Protein 1ZRN (pdb70)

Nearest PDB structures (foldseek):
  1jud-assembly1_A  TM=1.003E+00  e=2.397E-41  Pseudomonas sp. YL
  1zrm-assembly1_A  TM=9.977E-01  e=3.577E-41  Pseudomonas sp. YL
  3um9-assembly1_B  TM=9.796E-01  e=4.872E-28  Polaromonas sp. JS666
  2no5-assembly1_B  TM=9.551E-01  e=2.849E-23  Burkholderia cepacia
  2no4-assembly1_B  TM=9.555E-01  e=1.775E-22  Burkholderia cepacia

GO terms:
  GO:0018784 (S)-2-haloacid dehalogenase activity (F, EXP)

Radius of gyration: 17.18 Å; Cα contacts (8 Å, |Δi|>4): 362; chains: 1; bounding box: 38×42×47 Å

Organism: Pseudomonas sp. (strain YL) (NCBI:txid66693)

Foldseek 3Di:
DAQAEEEEPDPAFWDPVVLLVLQCVVPPPCSVVLVVQLVVQLVVQQQVCQVVVNFDASLVSSLVSSVCSCVVVVHDDDPVSSVSSSCSLLATETDPCNPVLLVLVVVVNHAYEYEYRHDLVSQQSNCVNNVNNVSHPYYHHQVVVRHDPPPLVSVVVVCVVVVHHQQNYEYEYQDLRNQVSSVVNPHQYEHADQDDDDHDPPPDDHNYYHNHSVVVSVVD

Sequence (220 aa):
YIKGIAFDLYGTLFDVHSVVGRCDEAFPGRGREISALWRQKQLEYTWLRSLMNRYVNFQQATEDALRFTCRHLGLDLDARTRSTLCDAYLRLAPFSEVPDSLRELKRRGLKLAILSNGSPQSIDAVVSHAGLRDGFDHLLSVDPVQVYKPDNRVYELAEQALGLDRSAILFVASNAWDATGARYFGFPTCWINRTGNVFEEMGQTPDWEVTSLRAVVELF

CATH classification: 3.40.50.1000 (+1 more: 1.10.150.240)

B-factor: mean 29.72, std 13.96, range [8.72, 100.0]

InterPro domains:
  IPR006328 L-2-Haloacid dehalogenase [TIGR01428] (4-199)
  IPR006328 L-2-Haloacid dehalogenase [cd02588] (5-220)
  IPR006439 HAD hydrolase, subfamily IA [PR00413] (4-15)
  IPR006439 HAD hydrolase, subfamily IA [PR00413] (30-43)
  IPR006439 HAD hydrolase, subfamily IA [PR00413] (44-57)
  IPR006439 HAD hydrolase, subfamily IA [PR00413] (107-120)
  IPR006439 HAD hydrolase, subfamily IA [PR00413] (138-154)
  IPR006439 HAD hydrolase, subfamily IA [PR00413] (156-176)
  IPR006439 HAD hydrolase, subfamily IA [PR00413] (183-196)
  IPR006439 HAD hydrolase, subfamily IA [TIGR01493] (7-186)
  IPR023198 Phosphoglycolate phosphatase-like, domain 2 [G3DSA:1.10.150.240] (18-92)
  IPR023214 HAD superfamily [G3DSA:3.40.50.1000] (7-202)
  IPR036412 HAD-like superfamily [SSF56784] (4-217)
  IPR051540 S-2-haloalkanoic acid dehalogenase [PTHR43316] (4-224)

Solvent-accessible surface area: 10575 Å² total; per-residue (Å²): 108,35,113,0,0,0,1,19,0,28,14,0,0,0,51,26,125,60,4,33,33,57,0,52,139,41,29,109,71,79,0,199,84,0,15,70,40,1,87,74,31,10,42,47,49,6,74,89,60,25,151,114,113,158,43,32,76,24,100,71,0,3,52,17,0,0,113,77,0,3,208,116,31,66,29,137,33,73,56,187,18,74,64,56,0,6,67,6,22,61,164,4,60,35,41,98,15,0,32,94,8,6,163,70,0,75,85,107,65,12,70,0,0,0,1,4,36,6,51,65,138,21,0,54,37,0,0,50,122,32,58,24,80,137,19,11,58,50,27,24,4,0,52,91,40,100,2,2,8,63,44,74,120,0,0,63,25,0,28,133,30,3,64,44,88,74,65,17,0,1,2,0,0,26,48,11,41,1,0,5,8,0,80,131,14,33,3,25,0,0,4,4,13,68,117,66,90,135,35,76,171,97,72,31,90,25,64,85,106,12,99,7,0,142,37,0,22,87,77,82

Secondary structure (DSSP, 8-state):
---EEEE-SBTTTEETHHHHHHHHHHSTTTHHHHHHHHHHHHHHHHHHHHHHT----HHHHHHHHHHHHHHHHT----HHHHHHHHHGGGG-EE-TTHHHHHHHHHHTT-EEEEEESS-HHHHHHHHHHTT-GGG-SEEEESGGGT--TTSHHHHHHHHHHHTS-GGGEEEEES-HHHHHHHHHHT--EEEE-TT-----SSS---SEEESSHHHHHTT-

Structure (mmCIF, N/CA/C/O backbone):
data_1ZRN
#
_entry.id   1ZRN
#
_cell.length_a   92.080
_cell.length_b   62.740
_cell.length_c   50.480
_cell.angle_alpha   90.00
_cell.angle_beta   122.10
_cell.angle_gamma   90.00
#
_symmetry.space_group_name_H-M   'C 1 2 1'
#
loop_
_entity.id
_entity.type
_entity.pdbx_description
1 polymer 'L-2-HALOACID DEHALOGENASE'
2 non-polymer 'ACETIC ACID'
3 water water
#
loop_
_atom_site.group_PDB
_atom_site.id
_atom_site.type_symbol
_atom_site.label_atom_id
_atom_site.label_alt_id
_atom_site.label_comp_id
_atom_site.label_asym_id
_atom_site.label_entity_id
_atom_site.label_seq_id
_atom_site.pdbx_PDB_ins_code
_atom_site.Cartn_x
_atom_site.Cartn_y
_atom_site.Cartn_z
_atom_site.occupancy
_atom_site.B_iso_or_equiv
_atom_site.auth_seq_id
_atom_site.auth_comp_id
_atom_site.auth_asym_id
_atom_site.auth_atom_id
_atom_site.pdbx_PDB_model_num
ATOM 1 N N . TYR A 1 3 ? 21.972 2.279 -9.744 1.00 40.23 3 TYR A N 1
ATOM 2 C CA . TYR A 1 3 ? 22.737 1.618 -8.646 1.00 38.89 3 TYR A CA 1
ATOM 3 C C . TYR A 1 3 ? 22.056 1.832 -7.294 1.00 37.16 3 TYR A C 1
ATOM 4 O O . TYR A 1 3 ? 21.756 0.870 -6.587 1.00 40.80 3 TYR A O 1
ATOM 6 N N . ILE A 1 4 ? 21.807 3.093 -6.942 1.00 31.78 4 ILE A N 1
ATOM 7 C CA . ILE A 1 4 ? 21.150 3.418 -5.679 1.00 27.68 4 ILE A CA 1
ATOM 8 C C . ILE A 1 4 ? 19.655 3.181 -5.834 1.00 25.68 4 ILE A C 1
ATOM 9 O O . ILE A 1 4 ? 19.050 3.624 -6.809 1.00 26.38 4 ILE A O 1
ATOM 14 N N . LYS A 1 5 ? 19.086 2.439 -4.892 1.00 25.38 5 LYS A N 1
ATOM 15 C CA . LYS A 1 5 ? 17.665 2.126 -4.897 1.00 24.71 5 LYS A CA 1
ATOM 16 C C . LYS A 1 5 ? 16.998 2.711 -3.654 1.00 24.25 5 LYS A C 1
ATOM 17 O O . LYS A 1 5 ? 15.769 2.741 -3.552 1.00 23.28 5 LYS A O 1
ATOM 23 N N . GLY A 1 6 ? 17.805 3.187 -2.712 1.00 22.65 6 GLY A N 1
ATOM 24 C CA . GLY A 1 6 ? 17.255 3.747 -1.493 1.00 18.85 6 GLY A CA 1
ATOM 25 C C . GLY A 1 6 ? 18.108 4.883 -0.968 1.00 20.25 6 GLY A C 1
ATOM 26 O O . GLY A 1 6 ? 19.264 5.038 -1.372 1.00 17.14 6 GLY A O 1
ATOM 27 N N . ILE A 1 7 ? 17.525 5.702 -0.098 1.00 21.13 7 ILE A N 1
ATOM 28 C CA . ILE A 1 7 ? 18.230 6.833 0.490 1.00 21.18 7 ILE A CA 1
ATOM 29 C C . ILE A 1 7 ? 17.908 6.882 1.968 1.00 19.25 7 ILE A C 1
ATOM 30 O O . ILE A 1 7 ? 16.742 6.746 2.359 1.00 19.87 7 ILE A O 1
ATOM 35 N N . ALA A 1 8 ? 18.946 7.014 2.790 1.00 21.59 8 ALA A N 1
ATOM 36 C CA . ALA A 1 8 ? 18.772 7.125 4.235 1.00 18.88 8 ALA A CA 1
ATOM 37 C C . ALA A 1 8 ? 19.113 8.578 4.581 1.00 17.23 8 ALA A C 1
ATOM 38 O O . ALA A 1 8 ? 20.180 9.059 4.207 1.00 19.44 8 ALA A O 1
ATOM 40 N N . PHE A 1 9 ? 18.183 9.281 5.228 1.00 16.06 9 PHE A N 1
ATOM 41 C CA . PHE A 1 9 ? 18.373 10.692 5.605 1.00 17.24 9 PHE A CA 1
ATOM 42 C C . PHE A 1 9 ? 18.500 10.867 7.110 1.00 18.19 9 PHE A C 1
ATOM 43 O O . PHE A 1 9 ? 17.853 10.159 7.881 1.00 19.81 9 PHE A O 1
ATOM 51 N N . ASP A 1 10 ? 19.310 11.838 7.518 1.00 21.57 10 ASP A N 1
ATOM 52 C CA . ASP A 1 10 ? 19.428 12.187 8.929 1.00 18.13 10 ASP A CA 1
ATOM 53 C C . ASP A 1 10 ? 18.272 13.181 9.073 1.00 17.14 10 ASP A C 1
ATOM 54 O O . ASP A 1 10 ? 17.866 13.804 8.088 1.00 18.82 10 ASP A O 1
ATOM 59 N N . LEU A 1 11 ? 17.726 13.338 10.268 1.00 15.40 11 LEU A N 1
ATOM 60 C CA . LEU A 1 11 ? 16.605 14.249 10.455 1.00 16.63 11 LEU A CA 1
ATOM 61 C C . LEU A 1 11 ? 16.969 15.701 10.790 1.00 21.48 11 LEU A C 1
ATOM 62 O O . LEU A 1 11 ? 16.857 16.588 9.936 1.00 20.53 11 LEU A O 1
ATOM 67 N N . TYR A 1 12 ? 17.403 15.930 12.027 1.00 22.96 12 TYR A N 1
ATOM 68 C CA . TYR A 1 12 ? 17.754 17.262 12.527 1.00 24.28 12 TYR A CA 1
ATOM 69 C C . TYR A 1 12 ? 18.991 17.870 11.878 1.00 24.67 12 TYR A C 1
ATOM 70 O O . TYR A 1 12 ? 20.108 17.405 12.098 1.00 28.01 12 TYR A O 1
ATOM 79 N N . GLY A 1 13 ? 18.790 18.954 11.135 1.00 25.43 13 GLY A N 1
ATOM 80 C CA . GLY A 1 13 ? 19.897 19.619 10.470 1.00 22.52 13 GLY A CA 1
ATOM 81 C C . GLY A 1 13 ? 20.084 19.244 9.011 1.00 23.68 13 GLY A C 1
ATOM 82 O O . GLY A 1 13 ? 20.764 19.947 8.264 1.00 22.26 13 GLY A O 1
ATOM 83 N N . THR A 1 14 ? 19.463 18.152 8.586 1.00 25.74 14 THR A N 1
ATOM 84 C CA . THR A 1 14 ? 19.582 17.706 7.206 1.00 22.92 14 THR A CA 1
ATOM 85 C C . THR A 1 14 ? 18.306 18.024 6.427 1.00 22.51 14 THR A C 1
ATOM 86 O O . THR A 1 14 ? 18.351 18.624 5.353 1.00 23.14 14 THR A O 1
ATOM 90 N N . LEU A 1 15 ? 17.171 17.603 6.971 1.00 21.13 15 LEU A N 1
ATOM 91 C CA . LEU A 1 15 ? 15.884 17.841 6.338 1.00 20.62 15 LEU A CA 1
ATOM 92 C C . LEU A 1 15 ? 15.142 18.936 7.087 1.00 20.74 15 LEU A C 1
ATOM 93 O O . LEU A 1 15 ? 14.439 19.745 6.478 1.00 21.31 15 LEU A O 1
ATOM 98 N N . PHE A 1 16 ? 15.310 18.957 8.408 1.00 18.68 16 PHE A N 1
ATOM 99 C CA . PHE A 1 16 ? 14.656 19.941 9.264 1.00 20.82 16 PHE A CA 1
ATOM 100 C C . PHE A 1 16 ? 15.609 20.933 9.923 1.00 23.80 16 P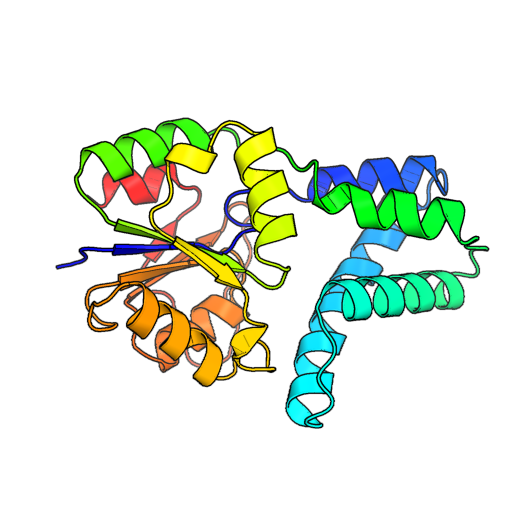HE A C 1
ATOM 101 O O . PHE A 1 16 ? 16.635 20.551 10.484 1.00 22.77 16 PHE A O 1
ATOM 109 N N . ASP A 1 17 ? 15.240 22.209 9.856 1.00 26.92 17 ASP A N 1
ATOM 110 C CA . ASP A 1 17 ? 16.023 23.309 10.417 1.00 28.98 17 ASP A CA 1
ATOM 111 C C . ASP A 1 17 ? 15.827 23.431 11.933 1.00 29.18 17 ASP A C 1
ATOM 112 O O . ASP A 1 17 ? 14.719 23.669 12.411 1.00 31.03 17 ASP A O 1
ATOM 117 N N . VAL A 1 18 ? 16.921 23.318 12.679 1.00 31.12 18 VAL A N 1
ATOM 118 C CA . VAL A 1 18 ? 16.880 23.407 14.134 1.00 33.59 18 VAL A CA 1
ATOM 119 C C . VAL A 1 18 ? 17.041 24.845 14.649 1.00 36.77 18 VAL A C 1
ATOM 120 O O . VAL A 1 18 ? 16.926 25.106 15.847 1.00 35.43 18 VAL A O 1
ATOM 124 N N . HIS A 1 19 ? 17.274 25.778 13.733 1.00 40.96 19 HIS A N 1
ATOM 125 C CA . HIS A 1 19 ? 17.451 27.180 14.097 1.00 47.06 19 HIS A CA 1
ATOM 126 C C . HIS A 1 19 ? 16.284 27.740 14.917 1.00 45.83 19 HIS A C 1
ATOM 127 O O . HIS A 1 19 ? 16.460 28.694 15.680 1.00 45.27 19 HIS A O 1
ATOM 134 N N . SER A 1 20 ? 15.102 27.148 14.765 1.00 42.97 20 SER A N 1
ATOM 135 C CA . SER A 1 20 ? 13.921 27.600 15.498 1.00 40.26 20 SER A CA 1
ATOM 136 C C . SER A 1 20 ? 14.057 27.434 17.010 1.00 38.23 20 SER A C 1
ATOM 137 O O . SER A 1 20 ? 13.432 28.171 17.781 1.00 38.62 20 SER A O 1
ATOM 140 N N . VAL A 1 21 ? 14.903 26.500 17.434 1.00 34.26 21 VAL A N 1
ATOM 141 C CA . VAL A 1 21 ? 15.106 26.265 18.858 1.00 30.65 21 VAL A CA 1
ATOM 142 C C . VAL A 1 21 ? 15.794 27.470 19.497 1.00 26.67 21 VAL A C 1
ATOM 143 O O . VAL A 1 21 ? 15.503 27.818 20.642 1.00 26.15 21 VAL A O 1
ATOM 147 N N . VAL A 1 22 ? 16.664 28.130 18.735 1.00 25.75 22 VAL A N 1
ATOM 148 C CA . VAL A 1 22 ? 17.376 29.315 19.214 1.00 25.60 22 VAL A CA 1
ATOM 149 C C . VAL A 1 22 ? 16.358 30.326 19.729 1.00 28.40 22 VAL A C 1
ATOM 150 O O . VAL A 1 22 ? 16.457 30.820 20.857 1.00 27.44 22 VAL A O 1
ATOM 154 N N . GLY A 1 23 ? 15.339 30.569 18.909 1.00 28.42 23 GLY A N 1
ATOM 155 C CA . GLY A 1 23 ? 14.295 31.513 19.255 1.00 24.26 23 GLY A CA 1
ATOM 156 C C . GLY A 1 23 ? 13.527 31.139 20.499 1.00 25.34 23 GLY A C 1
ATOM 157 O O . GLY A 1 23 ? 13.304 31.987 21.364 1.00 26.41 23 GLY A O 1
ATOM 158 N N . ARG A 1 24 ? 13.134 29.875 20.614 1.00 25.98 24 ARG A N 1
ATOM 159 C CA . ARG A 1 24 ? 12.381 29.432 21.781 1.00 29.03 24 ARG A CA 1
ATOM 160 C C . ARG A 1 24 ? 13.260 29.529 23.027 1.00 26.68 24 ARG A C 1
ATOM 161 O O . ARG A 1 24 ? 12.760 29.706 24.140 1.00 28.26 24 ARG A O 1
ATOM 169 N N . CYS A 1 25 ? 14.573 29.447 22.828 1.00 26.60 25 CYS A N 1
ATOM 170 C CA . CYS A 1 25 ? 15.538 29.561 23.919 1.00 26.36 25 CYS A CA 1
ATOM 171 C C . CYS A 1 25 ? 15.659 31.011 24.359 1.00 26.52 25 CYS A C 1
ATOM 172 O O . CYS A 1 25 ? 15.773 31.304 25.550 1.00 26.35 25 CYS A O 1
ATOM 175 N N . ASP A 1 26 ? 15.651 31.921 23.394 1.00 28.91 26 ASP A N 1
ATOM 176 C CA . ASP A 1 26 ? 15.766 33.340 23.690 1.00 29.27 26 ASP A CA 1
ATOM 177 C C . ASP A 1 26 ? 14.518 33.884 24.361 1.00 28.04 26 ASP A C 1
ATOM 178 O O . ASP A 1 26 ? 14.570 34.890 25.062 1.00 28.58 26 ASP A O 1
ATOM 183 N N . GLU A 1 27 ? 13.391 33.237 24.109 1.00 27.23 27 GLU A N 1
ATOM 184 C CA . GLU A 1 27 ? 12.139 33.658 24.713 1.00 30.61 27 GLU A CA 1
ATOM 185 C C . GLU A 1 27 ? 12.127 33.273 26.182 1.00 30.12 27 GLU A C 1
ATOM 186 O O . GLU A 1 27 ? 11.558 33.977 27.013 1.00 29.05 27 GLU A O 1
ATOM 192 N N . ALA A 1 28 ? 12.740 32.130 26.479 1.00 30.71 28 ALA A N 1
ATOM 193 C CA . ALA A 1 28 ? 12.829 31.608 27.838 1.00 27.68 28 ALA A CA 1
ATOM 194 C C . ALA A 1 28 ? 13.873 32.389 28.633 1.00 24.83 28 ALA A C 1
ATOM 195 O O . ALA A 1 28 ? 13.666 32.694 29.802 1.00 28.10 28 ALA A O 1
ATOM 197 N N . PHE A 1 29 ? 14.991 32.696 27.984 1.00 25.35 29 PHE A N 1
ATOM 198 C CA . PHE A 1 29 ? 16.083 33.448 28.593 1.00 27.62 29 PHE A CA 1
ATOM 199 C C . PHE A 1 29 ? 16.486 34.529 27.580 1.00 29.43 29 PHE A C 1
ATOM 200 O O . PHE A 1 29 ? 17.404 34.327 26.774 1.00 29.92 29 PHE A O 1
ATOM 208 N N . PRO A 1 30 ? 15.785 35.682 27.590 1.00 29.62 30 PRO A N 1
ATOM 209 C CA . PRO A 1 30 ? 16.046 36.801 26.678 1.00 30.60 30 PRO A CA 1
ATOM 210 C C . PRO A 1 30 ? 17.505 37.211 26.591 1.00 33.88 30 PRO A C 1
ATOM 211 O O . PRO A 1 30 ? 18.149 37.494 27.605 1.00 37.42 30 PRO A O 1
ATOM 215 N N . GLY A 1 31 ? 18.024 37.208 25.367 1.00 36.64 31 GLY A N 1
ATOM 216 C CA . GLY A 1 31 ? 19.407 37.569 25.126 1.00 37.58 31 GLY A CA 1
ATOM 217 C C . GLY A 1 31 ? 20.378 36.403 25.220 1.00 40.21 31 GLY A C 1
ATOM 218 O O . GLY A 1 31 ? 21.487 36.484 24.693 1.00 41.74 31 GLY A O 1
ATOM 219 N N . ARG A 1 32 ? 19.957 35.307 25.847 1.00 41.30 32 ARG A N 1
ATOM 220 C CA . ARG A 1 32 ? 20.813 34.128 26.022 1.00 42.89 32 ARG A CA 1
ATOM 221 C C . ARG A 1 32 ? 20.647 33.037 24.954 1.00 39.95 32 ARG A C 1
ATOM 222 O O . ARG A 1 32 ? 21.517 32.177 24.798 1.00 37.27 32 ARG A O 1
ATOM 230 N N . GLY A 1 33 ? 19.532 33.089 24.230 1.00 37.24 33 GLY A N 1
ATOM 231 C CA . GLY A 1 33 ? 19.209 32.117 23.193 1.00 32.04 33 GLY A CA 1
ATOM 232 C C . GLY A 1 33 ? 20.326 31.427 22.437 1.00 32.24 33 GLY A C 1
ATOM 233 O O . GLY A 1 33 ? 20.517 30.220 22.586 1.00 29.83 33 GLY A O 1
ATOM 234 N N . ARG A 1 34 ? 21.048 32.177 21.611 1.00 34.71 34 ARG A N 1
ATOM 235 C CA . ARG A 1 34 ? 22.137 31.616 20.813 1.00 40.11 34 ARG A CA 1
ATOM 236 C C . ARG A 1 34 ? 23.166 30.879 21.664 1.00 39.94 34 ARG A C 1
ATOM 237 O O . ARG A 1 34 ? 23.609 29.788 21.306 1.00 42.44 34 ARG A O 1
ATOM 245 N N . GLU A 1 35 ? 23.518 31.477 22.796 1.00 35.78 35 GLU A N 1
ATOM 246 C CA . GLU A 1 35 ? 24.488 30.913 23.725 1.00 33.47 35 GLU A CA 1
ATOM 247 C C . GLU A 1 35 ? 24.028 29.566 24.277 1.00 28.17 35 GLU A C 1
ATOM 248 O O . GLU A 1 35 ? 24.777 28.587 24.278 1.00 25.86 35 GLU A O 1
ATOM 254 N N . ILE A 1 36 ? 22.784 29.528 24.727 1.00 23.90 36 ILE A N 1
ATOM 255 C CA . ILE A 1 36 ? 22.201 28.327 25.289 1.00 25.50 36 ILE A CA 1
ATOM 256 C C . ILE A 1 36 ? 22.102 27.206 24.262 1.00 27.73 36 ILE A C 1
ATOM 257 O O . ILE A 1 36 ? 22.446 26.056 24.546 1.00 27.39 36 ILE A O 1
ATOM 262 N N . SER A 1 37 ? 21.653 27.546 23.064 1.00 26.42 37 SER A N 1
ATOM 263 C CA . SER A 1 37 ? 21.489 26.555 22.017 1.00 25.48 37 SER A CA 1
ATOM 264 C C . SER A 1 37 ? 22.785 25.949 21.536 1.00 22.80 37 SER A C 1
ATOM 265 O O . SER A 1 37 ? 22.857 24.745 21.294 1.00 23.50 37 SER A O 1
ATOM 268 N N . ALA A 1 38 ? 23.810 26.779 21.398 1.00 22.96 38 ALA A N 1
ATOM 269 C CA . ALA A 1 38 ? 25.106 26.309 20.934 1.00 23.43 38 ALA A CA 1
ATOM 270 C C . ALA A 1 38 ? 25.677 25.256 21.877 1.00 23.41 38 ALA A C 1
ATOM 271 O O . ALA A 1 38 ? 26.175 24.218 21.443 1.00 23.53 38 ALA A O 1
ATOM 273 N N . LEU A 1 39 ? 25.600 25.536 23.168 1.00 22.28 39 LEU A N 1
ATOM 274 C CA . LEU A 1 39 ? 26.107 24.628 24.173 1.00 23.92 39 LEU A CA 1
ATOM 275 C C . LEU A 1 39 ? 25.230 23.394 24.302 1.00 24.36 39 LEU A C 1
ATOM 276 O O . LEU A 1 39 ? 25.743 22.283 24.411 1.00 24.72 39 LEU A O 1
ATOM 281 N N . TRP A 1 40 ? 23.915 23.594 24.277 1.00 22.44 40 TRP A N 1
ATOM 282 C CA . TRP A 1 40 ? 22.951 22.500 24.392 1.00 22.04 40 TRP A CA 1
ATOM 283 C C . TRP A 1 40 ? 23.169 21.457 23.290 1.00 21.80 40 TRP A C 1
ATOM 284 O O . TRP A 1 40 ? 23.213 20.257 23.556 1.00 21.23 40 TRP A O 1
ATOM 295 N N . ARG A 1 41 ? 23.319 21.931 22.060 1.00 22.73 41 ARG A N 1
ATOM 296 C CA . ARG A 1 41 ? 23.536 21.087 20.891 1.00 27.06 41 ARG A CA 1
ATOM 297 C C . ARG A 1 41 ? 24.838 20.309 21.035 1.00 23.02 41 ARG A C 1
ATOM 298 O O . ARG A 1 41 ? 24.889 19.123 20.733 1.00 21.48 41 ARG A O 1
ATOM 306 N N . GLN A 1 42 ?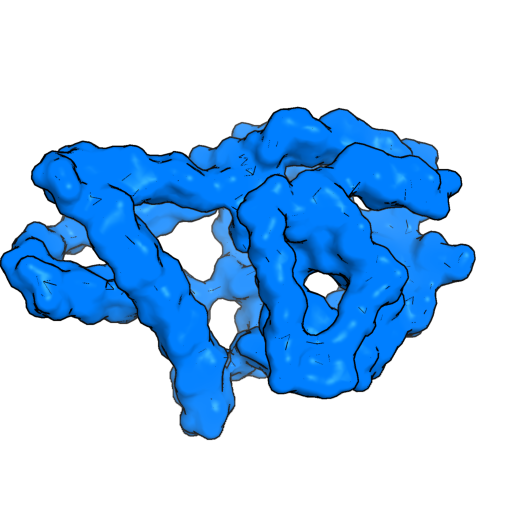 25.887 20.983 21.488 1.00 17.40 42 GLN A N 1
ATOM 307 C CA . GLN A 1 42 ? 27.186 20.354 21.663 1.00 19.39 42 GLN A CA 1
ATOM 308 C C . GLN A 1 42 ? 27.149 19.257 22.736 1.00 17.65 42 GLN A C 1
ATOM 309 O O . GLN A 1 42 ? 27.674 18.162 22.522 1.00 16.49 42 GLN A O 1
ATOM 315 N N . LYS A 1 43 ? 26.524 19.536 23.877 1.00 16.31 43 LYS A N 1
ATOM 316 C CA . LYS A 1 43 ? 26.444 18.547 24.951 1.00 19.57 43 LYS A CA 1
ATOM 317 C C . LYS A 1 43 ? 25.604 17.331 24.569 1.00 21.52 43 LYS A C 1
ATOM 318 O O . LYS A 1 43 ? 25.870 16.233 25.048 1.00 19.22 43 LYS A O 1
ATOM 324 N N . GLN A 1 44 ? 24.575 17.530 23.744 1.00 21.62 44 GLN A N 1
ATOM 325 C CA . GLN A 1 44 ? 23.739 16.418 23.273 1.00 19.94 44 GLN A CA 1
ATOM 326 C C . GLN A 1 44 ? 24.655 15.459 22.516 1.00 16.57 44 GLN A C 1
ATOM 327 O O . GLN A 1 44 ? 24.625 14.246 22.730 1.00 20.12 44 GLN A O 1
ATOM 333 N N . LEU A 1 45 ? 25.451 16.024 21.613 1.00 13.65 45 LEU A N 1
ATOM 334 C CA . LEU A 1 45 ? 26.391 15.261 20.806 1.00 16.60 45 LEU A CA 1
ATOM 335 C C . LEU A 1 45 ? 27.362 14.493 21.680 1.00 18.16 45 LEU A C 1
ATOM 336 O O . LEU A 1 45 ? 27.437 13.269 21.607 1.00 17.73 45 LEU A O 1
ATOM 341 N N . GLU A 1 46 ? 28.112 15.221 22.501 1.00 17.00 46 GLU A N 1
ATOM 342 C CA . GLU A 1 46 ? 29.094 14.604 23.381 1.00 14.56 46 GLU A CA 1
ATOM 343 C C . GLU A 1 46 ? 28.511 13.491 24.237 1.00 13.36 46 GLU A C 1
ATOM 344 O O . GLU A 1 46 ? 29.116 12.432 24.369 1.00 15.73 46 GLU A O 1
ATOM 350 N N . TYR A 1 47 ? 27.337 13.720 24.812 1.00 14.28 47 TYR A N 1
ATOM 351 C CA . TYR A 1 47 ? 26.700 12.720 25.654 1.00 16.20 47 TYR A CA 1
ATOM 352 C C . TYR A 1 47 ? 26.323 11.447 24.894 1.00 20.91 47 TYR A C 1
ATOM 353 O O . TYR A 1 47 ? 26.368 10.356 25.466 1.00 19.08 47 TYR A O 1
ATOM 362 N N . THR A 1 48 ? 25.979 11.566 23.614 1.00 16.33 48 THR A N 1
ATOM 363 C CA . THR A 1 48 ? 25.632 10.375 22.849 1.00 17.64 48 THR A CA 1
ATOM 364 C C . THR A 1 48 ? 26.895 9.568 22.579 1.00 16.09 48 THR A C 1
ATOM 365 O O . THR A 1 48 ? 26.899 8.344 22.704 1.00 15.93 48 THR A O 1
ATOM 369 N N . TRP A 1 49 ? 27.979 10.260 22.246 1.00 14.89 49 TRP A N 1
ATOM 370 C CA . TRP A 1 49 ? 29.246 9.599 21.968 1.00 16.38 49 TRP A CA 1
ATOM 371 C C . TRP A 1 49 ? 29.845 8.969 23.227 1.00 17.65 49 TRP A C 1
ATOM 372 O O . TRP A 1 49 ? 30.262 7.809 23.220 1.00 15.74 49 TRP A O 1
ATOM 383 N N . LEU A 1 50 ? 29.891 9.752 24.298 1.00 17.25 50 LEU A N 1
ATOM 384 C CA . LEU A 1 50 ? 30.465 9.318 25.563 1.00 15.07 50 LEU A CA 1
ATOM 385 C C . LEU A 1 50 ? 29.711 8.170 26.201 1.00 14.24 50 LEU A C 1
ATOM 386 O O . LEU A 1 50 ? 30.329 7.214 26.670 1.00 17.31 50 LEU A O 1
ATOM 391 N N . ARG A 1 51 ? 28.385 8.240 26.210 1.00 16.04 51 ARG A N 1
ATOM 392 C CA . ARG A 1 51 ? 27.592 7.158 26.778 1.00 15.26 51 ARG A CA 1
ATOM 393 C C . ARG A 1 51 ? 27.743 5.862 25.975 1.00 15.63 51 ARG A C 1
ATOM 394 O O . ARG A 1 51 ? 27.679 4.766 26.534 1.00 16.01 51 ARG A O 1
ATOM 402 N N . SER A 1 52 ? 27.990 5.991 24.676 1.00 14.76 52 SER A N 1
ATOM 403 C CA . SER A 1 52 ? 28.188 4.840 23.811 1.00 17.72 52 SER A CA 1
ATOM 404 C C . SER A 1 52 ? 29.510 4.166 24.149 1.00 19.43 52 SER A C 1
ATOM 405 O O . SER A 1 52 ? 29.569 2.945 24.298 1.00 21.22 52 SER A O 1
ATOM 408 N N . LEU A 1 53 ? 30.558 4.974 24.298 1.00 18.56 53 LEU A N 1
ATOM 409 C CA . LEU A 1 53 ? 31.885 4.477 24.640 1.00 18.14 53 LEU A CA 1
ATOM 410 C C . LEU A 1 53 ? 31.931 3.821 26.024 1.00 17.38 53 LEU A C 1
ATOM 411 O O . LEU A 1 53 ? 32.700 2.895 26.249 1.00 23.25 53 LEU A O 1
ATOM 416 N N . MET A 1 54 ? 31.107 4.308 26.945 1.00 16.90 54 MET A N 1
ATOM 417 C CA . MET A 1 54 ? 31.051 3.760 28.296 1.00 16.14 54 MET A CA 1
ATOM 418 C C . MET A 1 54 ? 30.058 2.620 28.388 1.00 21.11 54 MET A C 1
ATOM 419 O O . MET A 1 54 ? 29.992 1.935 29.402 1.00 21.82 54 MET A O 1
ATOM 424 N N . ASN A 1 55 ? 29.248 2.466 27.344 1.00 24.38 55 ASN A N 1
ATOM 425 C CA . ASN A 1 55 ? 28.207 1.446 27.297 1.00 25.17 55 ASN A CA 1
ATOM 426 C C . ASN A 1 55 ? 27.156 1.737 28.375 1.00 24.48 55 ASN A C 1
ATOM 427 O O . ASN A 1 55 ? 26.676 0.836 29.067 1.00 22.45 55 ASN A O 1
ATOM 432 N N . ARG A 1 56 ? 26.792 3.017 28.480 1.00 23.62 56 ARG A N 1
ATOM 433 C CA . ARG A 1 56 ? 25.802 3.504 29.440 1.00 22.45 56 ARG A CA 1
ATOM 434 C C . ARG A 1 56 ? 24.700 4.225 28.671 1.00 24.34 56 ARG A C 1
ATOM 435 O O . ARG A 1 56 ? 24.508 5.432 28.816 1.00 26.03 56 ARG A O 1
ATOM 443 N N . TYR A 1 57 ? 23.979 3.475 27.849 1.00 22.22 57 TYR A N 1
ATOM 444 C CA . TYR A 1 57 ? 22.918 4.030 27.025 1.00 22.82 57 TYR A CA 1
ATOM 445 C C . TYR A 1 57 ? 21.673 4.503 27.761 1.00 21.44 57 TYR A C 1
ATOM 446 O O . TYR A 1 57 ? 21.238 3.897 28.736 1.00 27.29 57 TYR A O 1
ATOM 455 N N . VAL A 1 58 ? 21.136 5.620 27.278 1.00 21.38 58 VAL A N 1
ATOM 456 C CA . VAL A 1 58 ? 19.877 6.208 27.737 1.00 18.80 58 VAL A CA 1
ATOM 457 C C . VAL A 1 58 ? 19.321 6.765 26.436 1.00 13.60 58 VAL A C 1
ATOM 458 O O . VAL A 1 58 ? 20.087 7.049 25.512 1.00 15.31 58 VAL A O 1
ATOM 462 N N . ASN A 1 59 ? 18.007 6.872 26.323 1.00 16.78 59 ASN A N 1
ATOM 463 C CA . ASN A 1 59 ? 17.446 7.366 25.077 1.00 22.71 59 ASN A CA 1
ATOM 464 C C . ASN A 1 59 ? 17.735 8.836 24.851 1.00 23.54 59 ASN A C 1
ATOM 465 O O . ASN A 1 59 ? 18.184 9.544 25.761 1.00 23.47 59 ASN A O 1
ATOM 470 N N . PHE A 1 60 ? 17.498 9.280 23.623 1.00 21.70 60 PHE A N 1
ATOM 471 C CA . PHE A 1 60 ? 17.760 10.651 23.230 1.00 21.13 60 PHE A CA 1
ATOM 472 C C . PHE A 1 60 ? 16.987 11.700 24.001 1.00 20.36 60 PHE A C 1
ATOM 473 O O . PHE A 1 60 ? 17.490 12.792 24.212 1.00 21.70 60 PHE A O 1
ATOM 481 N N . GLN A 1 61 ? 15.767 11.390 24.423 1.00 21.10 61 GLN A N 1
ATOM 482 C CA . GLN A 1 61 ? 15.004 12.366 25.188 1.00 27.05 61 GLN A CA 1
ATOM 483 C C . GLN A 1 61 ? 15.758 12.625 26.483 1.00 23.86 61 GLN A C 1
ATOM 484 O O . GLN A 1 61 ? 15.954 13.771 26.883 1.00 23.84 61 GLN A O 1
ATOM 490 N N . GLN A 1 62 ? 16.243 11.546 27.088 1.00 25.16 62 GLN A N 1
ATOM 491 C CA . GLN A 1 62 ? 17.006 11.619 28.324 1.00 25.32 62 GLN A CA 1
ATOM 492 C C . GLN A 1 62 ? 18.284 12.419 28.107 1.00 21.50 62 GLN A C 1
ATOM 493 O O . GLN A 1 62 ? 18.564 13.363 28.846 1.00 20.87 62 GLN A O 1
ATOM 499 N N . ALA A 1 63 ? 19.045 12.044 27.083 1.00 18.98 63 ALA A N 1
ATOM 500 C CA . ALA A 1 63 ? 20.297 12.714 26.762 1.00 19.08 63 ALA A CA 1
ATOM 501 C C . ALA A 1 63 ? 20.077 14.203 26.504 1.00 18.02 63 ALA A C 1
ATOM 502 O O . ALA A 1 63 ? 20.909 15.035 26.870 1.00 19.42 63 ALA A O 1
ATOM 504 N N . THR A 1 64 ? 18.937 14.536 25.914 1.00 19.07 64 THR A N 1
ATOM 505 C CA . THR A 1 64 ? 18.583 15.921 25.617 1.00 20.92 64 THR A CA 1
ATOM 506 C C . THR A 1 64 ? 18.319 16.703 26.909 1.00 18.84 64 THR A C 1
ATOM 507 O O . THR A 1 64 ? 18.786 17.836 27.050 1.00 20.38 64 THR A O 1
ATOM 511 N N . GLU A 1 65 ? 17.595 16.105 27.856 1.00 22.10 65 GLU A N 1
AT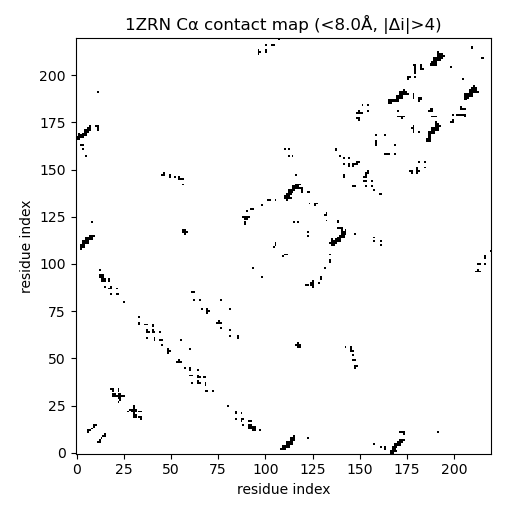OM 512 C CA . GLU A 1 65 ? 17.314 16.764 29.133 1.00 24.78 65 GLU A CA 1
ATOM 513 C C . GLU A 1 65 ? 18.595 16.958 29.920 1.00 24.91 65 GLU A C 1
ATOM 514 O O . GLU A 1 65 ? 18.851 18.046 30.447 1.00 23.90 65 GLU A O 1
ATOM 520 N N . ASP A 1 66 ? 19.399 15.902 30.000 1.00 21.90 66 ASP A N 1
ATOM 521 C CA . ASP A 1 66 ? 20.673 15.951 30.708 1.00 19.97 66 ASP A CA 1
ATOM 522 C C . ASP A 1 66 ? 21.555 17.063 30.144 1.00 18.04 66 ASP A C 1
ATOM 523 O O . ASP A 1 66 ? 22.190 17.808 30.892 1.00 19.42 66 ASP A O 1
ATOM 528 N N 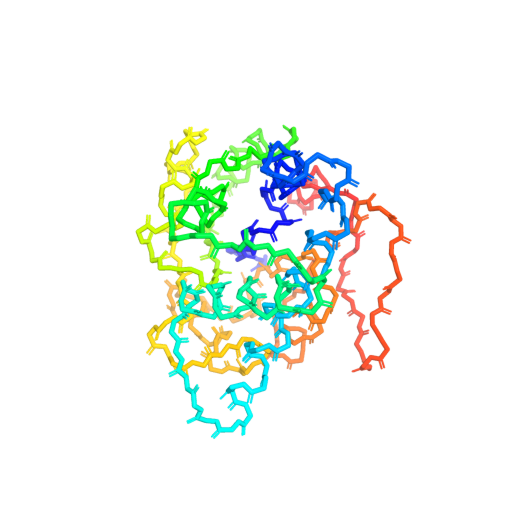. ALA A 1 67 ? 21.597 17.158 28.819 1.00 18.12 67 ALA A N 1
ATOM 529 C CA . ALA A 1 67 ? 22.385 18.173 28.137 1.00 16.87 67 ALA A CA 1
ATOM 530 C C . ALA A 1 67 ? 21.866 19.591 28.380 1.00 17.21 67 ALA A C 1
ATOM 531 O O . ALA A 1 67 ? 22.650 20.535 28.366 1.00 18.75 67 ALA A O 1
ATOM 533 N N . LEU A 1 68 ? 20.558 19.753 28.573 1.00 20.26 68 LEU A N 1
ATOM 534 C CA . LEU A 1 68 ? 20.001 21.085 28.837 1.00 23.23 68 LEU A CA 1
ATOM 535 C C . LEU A 1 68 ? 20.263 21.460 30.298 1.00 25.82 68 LEU A C 1
ATOM 536 O O . LEU A 1 68 ? 20.627 22.596 30.606 1.00 24.47 68 LEU A O 1
ATOM 541 N N . ARG A 1 69 ? 20.084 20.483 31.183 1.00 26.08 69 ARG A N 1
ATOM 542 C CA . ARG A 1 69 ? 20.312 20.643 32.616 1.00 28.27 69 ARG A CA 1
ATOM 543 C C . ARG A 1 69 ? 21.752 21.116 32.857 1.00 27.47 69 ARG A C 1
ATOM 544 O O . ARG A 1 69 ? 21.994 22.016 33.668 1.00 28.48 69 ARG A O 1
ATOM 552 N N . PHE A 1 70 ? 22.694 20.520 32.125 1.00 22.90 70 PHE A N 1
ATOM 553 C CA . PHE A 1 70 ? 24.097 20.881 32.230 1.00 23.21 70 PHE A CA 1
ATOM 554 C C . PHE A 1 70 ? 24.315 22.314 31.737 1.00 26.80 70 PHE A C 1
ATOM 555 O O . PHE A 1 70 ? 24.960 23.118 32.414 1.00 25.20 70 PHE A O 1
ATOM 563 N N . THR A 1 71 ? 23.809 22.612 30.541 1.00 27.74 71 THR A N 1
ATOM 564 C CA . THR A 1 71 ? 23.935 23.936 29.934 1.00 27.09 71 THR A CA 1
ATOM 565 C C . THR A 1 71 ? 23.461 25.016 30.897 1.00 27.54 71 THR A C 1
ATOM 566 O O . THR A 1 71 ? 24.165 26.004 31.129 1.00 27.20 71 THR A O 1
ATOM 570 N N . CYS A 1 72 ? 22.303 24.794 31.505 1.00 23.62 72 CYS A N 1
ATOM 571 C CA . CYS A 1 72 ? 21.755 25.747 32.447 1.00 28.96 72 CYS A CA 1
ATOM 572 C C . CYS A 1 72 ? 22.626 25.903 33.689 1.00 31.09 72 CYS A C 1
ATOM 573 O O . CYS A 1 72 ? 22.897 27.031 34.100 1.00 31.63 72 CYS A O 1
ATOM 576 N N . ARG A 1 73 ? 23.104 24.799 34.265 1.00 30.48 73 ARG A N 1
ATOM 577 C CA . ARG A 1 73 ? 23.973 24.894 35.443 1.00 30.18 73 ARG A CA 1
ATOM 578 C C . ARG A 1 73 ? 25.255 25.636 35.064 1.00 25.59 73 ARG A C 1
ATOM 579 O O . ARG A 1 73 ? 25.737 26.486 35.806 1.00 29.05 73 ARG A O 1
ATOM 587 N N . HIS A 1 74 ? 25.782 25.316 33.888 1.00 23.79 74 HIS A N 1
ATOM 588 C CA . HIS A 1 74 ? 27.001 25.920 33.388 1.00 25.28 74 HIS A CA 1
ATOM 589 C C . HIS A 1 74 ? 26.899 27.420 33.132 1.00 30.49 74 HIS A C 1
ATOM 590 O O . HIS A 1 74 ? 27.897 28.132 33.224 1.00 32.40 74 HIS A O 1
ATOM 597 N N . LEU A 1 75 ? 25.727 27.882 32.720 1.00 31.47 75 LEU A N 1
ATOM 598 C CA . LEU A 1 75 ? 25.544 29.299 32.436 1.00 33.89 75 LEU A CA 1
ATOM 599 C C . LEU A 1 75 ? 25.033 30.096 33.630 1.00 35.69 75 LEU A C 1
ATOM 600 O O . LEU A 1 75 ? 25.070 31.326 33.627 1.00 37.73 75 LEU A O 1
ATOM 605 N N . GLY A 1 76 ? 24.531 29.390 34.637 1.00 39.45 76 GLY A N 1
ATOM 606 C CA . GLY A 1 76 ? 24.019 30.052 35.822 1.00 42.95 76 GLY A CA 1
ATOM 607 C C . GLY A 1 76 ? 22.533 30.336 35.749 1.00 46.76 76 GLY A C 1
ATOM 608 O O . GLY A 1 76 ? 21.974 30.964 36.651 1.00 51.99 76 GLY A O 1
ATOM 609 N N . LEU A 1 77 ? 21.888 29.857 34.688 1.00 46.75 77 LEU A N 1
ATOM 610 C CA . LEU A 1 77 ? 20.454 30.061 34.492 1.00 45.95 77 LEU A CA 1
ATOM 611 C C . LEU A 1 77 ? 19.621 29.158 35.386 1.00 46.72 77 LEU A C 1
ATOM 612 O O . LEU A 1 77 ? 19.993 28.013 35.641 1.00 48.24 77 LEU A O 1
ATOM 617 N N . ASP A 1 78 ? 18.481 29.669 35.835 1.00 50.22 78 ASP A N 1
ATOM 618 C CA . ASP A 1 78 ? 17.584 28.894 36.677 1.00 55.60 78 ASP A CA 1
ATOM 619 C C . ASP A 1 78 ? 16.559 28.237 35.758 1.00 55.56 78 ASP A C 1
ATOM 620 O O . ASP A 1 78 ? 15.726 28.916 35.152 1.00 57.16 78 ASP A O 1
ATOM 625 N N . LEU A 1 79 ? 16.641 26.920 35.634 1.00 56.07 79 LEU A N 1
ATOM 626 C CA . LEU A 1 79 ? 15.739 26.164 34.771 1.00 54.75 79 LEU A CA 1
ATOM 627 C C . LEU A 1 79 ? 14.740 25.319 35.554 1.00 53.09 79 LEU A C 1
ATOM 628 O O . LEU A 1 79 ? 15.107 24.328 36.186 1.00 55.85 79 LEU A O 1
ATOM 633 N N . ASP A 1 80 ? 13.480 25.730 35.531 1.00 50.01 80 ASP A N 1
ATOM 634 C CA . ASP A 1 80 ? 12.428 24.989 36.212 1.00 44.67 80 ASP A CA 1
ATOM 635 C C . ASP A 1 80 ? 11.929 23.882 35.277 1.00 40.40 80 ASP A C 1
ATOM 636 O O . ASP A 1 80 ? 12.236 23.886 34.084 1.00 36.71 80 ASP A O 1
ATOM 641 N N . ALA A 1 81 ? 11.147 22.955 35.817 1.00 39.40 81 ALA A N 1
ATOM 642 C CA . ALA A 1 81 ? 10.617 21.834 35.044 1.00 39.97 81 ALA A CA 1
ATOM 643 C C . ALA A 1 81 ? 9.817 22.252 33.815 1.00 41.33 81 ALA A C 1
ATOM 644 O O . ALA A 1 81 ? 10.013 21.712 32.726 1.00 40.34 81 ALA A O 1
ATOM 646 N N . ARG A 1 82 ? 8.922 23.219 33.999 1.00 42.43 82 ARG A N 1
ATOM 647 C CA . ARG A 1 82 ? 8.078 23.722 32.918 1.00 44.20 82 ARG A CA 1
ATOM 648 C C . ARG A 1 82 ? 8.901 24.155 31.705 1.00 39.59 82 ARG A C 1
ATOM 649 O O . ARG A 1 82 ? 8.704 23.647 30.598 1.00 41.93 82 ARG A O 1
ATOM 657 N N . THR A 1 83 ? 9.822 25.088 31.920 1.00 36.05 83 THR A N 1
ATOM 658 C CA . THR A 1 83 ? 10.675 25.590 30.851 1.00 35.21 83 THR A CA 1
ATOM 659 C C . THR A 1 83 ? 11.484 24.461 30.232 1.00 34.70 83 THR A C 1
ATOM 660 O O . THR A 1 83 ? 11.778 24.487 29.035 1.00 36.06 83 THR A O 1
ATOM 664 N N . ARG A 1 84 ? 11.839 23.475 31.053 1.00 35.67 84 ARG A N 1
ATOM 665 C CA . ARG A 1 84 ? 12.611 22.332 30.592 1.00 37.65 84 ARG A CA 1
ATOM 666 C C . ARG A 1 84 ? 11.815 21.580 29.534 1.00 36.46 84 ARG A C 1
ATOM 667 O O . ARG A 1 84 ? 12.301 21.360 28.421 1.00 37.64 84 ARG A O 1
ATOM 675 N N . SER A 1 85 ? 10.577 21.234 29.862 1.00 35.12 85 SER A N 1
ATOM 676 C CA . SER A 1 85 ? 9.714 20.521 28.931 1.00 38.87 85 SER A CA 1
ATOM 677 C C . SER A 1 85 ? 9.472 21.338 27.665 1.00 39.33 85 SER A C 1
ATOM 678 O O . SER A 1 85 ? 9.641 20.833 26.553 1.00 43.70 85 SER A O 1
ATOM 681 N N . THR A 1 86 ? 9.113 22.607 27.834 1.00 36.22 86 THR A N 1
ATOM 682 C CA . THR A 1 86 ? 8.839 23.486 26.701 1.00 34.21 86 THR A CA 1
ATOM 683 C C . THR A 1 86 ? 9.988 23.574 25.696 1.00 31.14 86 THR A C 1
ATOM 684 O O . THR A 1 86 ? 9.773 23.443 24.490 1.00 30.66 86 THR A O 1
ATOM 688 N N . LEU A 1 87 ? 11.207 23.780 26.182 1.00 28.33 87 LEU A N 1
ATOM 689 C CA . LEU A 1 87 ? 12.360 23.862 25.292 1.00 27.93 87 LEU A CA 1
ATOM 690 C C . LEU A 1 87 ? 12.610 22.515 24.623 1.00 26.64 87 LEU A C 1
ATOM 691 O O . LEU A 1 87 ? 12.904 22.452 23.431 1.00 24.93 87 LEU A O 1
ATOM 696 N N . CYS A 1 88 ? 12.486 21.440 25.392 1.00 27.96 88 CYS A N 1
ATOM 697 C CA . CYS A 1 88 ? 12.688 20.102 24.852 1.00 31.63 88 CYS A CA 1
ATOM 698 C C . CYS A 1 88 ? 11.652 19.787 23.764 1.00 31.74 88 CYS A C 1
ATOM 699 O O . CYS A 1 88 ? 11.961 19.103 22.785 1.00 33.02 88 CYS A O 1
ATOM 702 N N . ASP A 1 89 ? 10.448 20.336 23.909 1.00 32.72 89 ASP A N 1
ATOM 703 C CA . ASP A 1 89 ? 9.376 20.128 22.935 1.00 35.52 89 ASP A CA 1
ATOM 704 C C . ASP A 1 89 ? 9.593 20.883 21.635 1.00 34.06 89 ASP A C 1
ATOM 705 O O . ASP A 1 89 ? 8.973 20.569 20.621 1.00 36.55 89 ASP A O 1
ATOM 710 N N . ALA A 1 90 ? 10.496 21.855 21.660 1.00 33.33 90 ALA A N 1
ATOM 711 C CA . ALA A 1 90 ? 10.803 22.647 20.478 1.00 33.33 90 ALA A CA 1
ATOM 712 C C . ALA A 1 90 ? 11.270 21.776 19.307 1.00 34.91 90 ALA A C 1
ATOM 713 O O . ALA A 1 90 ? 11.139 22.167 18.147 1.00 35.91 90 ALA A O 1
ATOM 715 N N . TYR A 1 91 ? 11.793 20.590 19.607 1.00 35.48 91 TYR A N 1
ATOM 716 C CA . TYR A 1 91 ? 12.274 19.678 18.568 1.00 37.15 91 TYR A CA 1
ATOM 717 C C . TYR A 1 91 ? 11.189 18.949 17.769 1.00 38.31 91 TYR A C 1
ATOM 718 O O . TYR A 1 91 ? 11.447 18.440 16.676 1.00 37.03 91 TYR A O 1
ATOM 727 N N . LEU A 1 92 ? 9.978 18.911 18.316 1.00 40.65 92 LEU A N 1
ATOM 728 C CA . LEU A 1 92 ? 8.846 18.252 17.672 1.00 42.19 92 LEU A CA 1
ATOM 729 C C . LEU A 1 92 ? 8.097 19.173 16.721 1.00 42.64 92 LEU A C 1
ATOM 730 O O . LEU A 1 92 ? 7.194 18.737 16.005 1.00 42.76 92 LEU A O 1
ATOM 735 N N . ARG A 1 93 ? 8.479 20.445 16.716 1.00 42.99 93 ARG A N 1
ATOM 736 C CA . ARG A 1 93 ? 7.821 21.433 15.878 1.00 47.62 93 ARG A CA 1
ATOM 737 C C . ARG A 1 93 ? 8.743 22.124 14.883 1.00 44.67 93 ARG A C 1
ATOM 738 O O . ARG A 1 93 ? 8.483 23.255 14.475 1.00 49.81 93 ARG A O 1
ATOM 746 N N . LEU A 1 94 ? 9.808 21.448 14.474 1.00 41.38 94 LEU A N 1
ATOM 747 C CA . LEU A 1 94 ? 10.739 22.044 13.522 1.00 39.63 94 LEU A CA 1
ATOM 748 C C . LEU A 1 94 ? 10.124 22.181 12.131 1.00 38.13 94 LEU A C 1
ATOM 749 O O . LEU A 1 94 ? 9.167 21.486 11.783 1.00 40.95 94 LEU A O 1
ATOM 754 N N . ALA A 1 95 ? 10.678 23.090 11.341 1.00 35.14 95 ALA A N 1
ATOM 755 C CA . ALA A 1 95 ? 10.212 23.326 9.988 1.00 29.42 95 ALA A CA 1
ATOM 756 C C . ALA A 1 95 ? 11.284 22.828 9.031 1.00 28.91 95 ALA A C 1
ATOM 757 O O . ALA A 1 95 ? 12.474 22.914 9.325 1.00 28.24 95 ALA A O 1
ATOM 759 N N . PRO A 1 96 ? 10.874 22.226 7.905 1.00 27.49 96 PRO A N 1
ATOM 760 C CA . PRO A 1 96 ? 11.856 21.731 6.940 1.00 26.76 96 PRO A CA 1
ATOM 761 C C . PRO A 1 96 ? 12.517 22.862 6.176 1.00 25.80 96 PRO A C 1
ATOM 762 O O . PRO A 1 96 ? 12.046 24.002 6.200 1.00 28.84 96 PRO A O 1
ATOM 766 N N . PHE A 1 97 ? 13.647 22.566 5.553 1.00 22.88 97 PHE A N 1
ATOM 767 C CA . PHE A 1 97 ? 14.321 23.568 4.748 1.00 26.32 97 PHE A CA 1
ATOM 768 C C . PHE A 1 97 ? 13.445 23.737 3.494 1.00 30.18 97 PHE A C 1
ATOM 769 O O . PHE A 1 97 ? 12.824 22.770 3.036 1.00 29.40 97 PHE A O 1
ATOM 777 N N . SER A 1 98 ? 13.398 24.947 2.941 1.00 33.07 98 SER A N 1
ATOM 778 C CA . SER A 1 98 ? 12.568 25.253 1.770 1.00 32.28 98 SER A CA 1
ATOM 779 C C . SER A 1 98 ? 12.514 24.210 0.648 1.00 29.50 98 SER A C 1
ATOM 780 O O . SER A 1 98 ? 11.425 23.828 0.220 1.00 31.30 98 SER A O 1
ATOM 783 N N . GLU A 1 99 ? 13.671 23.752 0.173 1.00 26.88 99 GLU A N 1
ATOM 784 C CA . GLU A 1 99 ? 13.714 22.753 -0.898 1.00 26.28 99 GLU A CA 1
ATOM 785 C C . GLU A 1 99 ? 13.268 21.348 -0.526 1.00 25.65 99 GLU A C 1
ATOM 786 O O . GLU A 1 99 ? 12.872 20.569 -1.394 1.00 29.57 99 GLU A O 1
ATOM 792 N N . VAL A 1 100 ? 13.305 21.028 0.758 1.00 25.41 100 VAL A N 1
ATOM 793 C CA . VAL A 1 100 ? 12.967 19.692 1.233 1.00 27.32 100 VAL A CA 1
ATOM 794 C C . VAL A 1 100 ? 11.668 19.058 0.723 1.00 25.62 100 VAL A C 1
ATOM 795 O O . VAL A 1 100 ? 11.713 18.015 0.060 1.00 25.68 100 VAL A O 1
ATOM 799 N N . PRO A 1 101 ? 10.512 19.687 0.966 1.00 25.66 101 PRO A N 1
ATOM 800 C CA . PRO A 1 101 ? 9.238 19.111 0.500 1.00 24.50 101 PRO A CA 1
ATOM 801 C C . PRO A 1 101 ? 9.194 18.712 -0.981 1.00 26.65 101 PRO A C 1
ATOM 802 O O . PRO A 1 101 ? 8.933 17.560 -1.316 1.00 27.32 101 PRO A O 1
ATOM 806 N N . ASP A 1 102 ? 9.498 19.656 -1.860 1.00 27.71 102 ASP A N 1
ATOM 807 C CA . ASP A 1 102 ? 9.474 19.396 -3.295 1.00 30.33 102 ASP A CA 1
ATOM 808 C C . ASP A 1 102 ? 10.505 18.364 -3.703 1.00 28.32 102 ASP A C 1
ATOM 809 O O . ASP A 1 102 ? 10.238 17.516 -4.559 1.00 24.13 102 ASP A O 1
ATOM 814 N N . SER A 1 103 ? 11.678 18.437 -3.087 1.00 24.91 103 SER A N 1
ATOM 815 C CA . SER A 1 103 ? 12.747 17.503 -3.392 1.00 23.28 103 SER A CA 1
ATOM 816 C C . SER A 1 103 ? 12.380 16.079 -3.017 1.00 18.82 103 SER A C 1
ATOM 817 O O . SER A 1 103 ? 12.700 15.143 -3.748 1.00 19.90 103 SER A O 1
ATOM 820 N N . LEU A 1 104 ? 11.697 15.917 -1.890 1.00 20.00 104 LEU A N 1
ATOM 821 C CA . LEU A 1 104 ? 11.273 14.598 -1.430 1.00 26.02 104 LEU A CA 1
ATOM 822 C C . LEU A 1 104 ? 10.248 14.000 -2.393 1.00 28.64 104 LEU A C 1
ATOM 823 O O . LEU A 1 104 ? 10.352 12.819 -2.760 1.00 28.81 104 LEU A O 1
ATOM 828 N N . ARG A 1 105 ? 9.288 14.832 -2.814 1.00 31.29 105 ARG A N 1
ATOM 829 C CA . ARG A 1 105 ? 8.232 14.457 -3.769 1.00 33.29 105 ARG A CA 1
ATOM 830 C C . ARG A 1 105 ? 8.862 13.909 -5.046 1.00 30.58 105 ARG A C 1
ATOM 831 O O . ARG A 1 105 ? 8.455 12.869 -5.571 1.00 35.55 105 ARG A O 1
ATOM 839 N N . GLU A 1 106 ? 9.840 14.645 -5.554 1.00 26.16 106 GLU A N 1
ATOM 840 C CA . GLU A 1 106 ? 10.531 14.291 -6.776 1.00 26.24 106 GLU A CA 1
ATOM 841 C C . GLU A 1 106 ? 11.300 12.989 -6.665 1.00 29.21 106 GLU A C 1
ATOM 842 O O . GLU A 1 106 ? 11.286 12.169 -7.586 1.00 28.50 106 GLU A O 1
ATOM 848 N N . LEU A 1 107 ? 11.953 12.789 -5.526 1.00 31.81 107 LEU A N 1
ATOM 849 C CA . LEU A 1 107 ? 12.726 11.574 -5.301 1.00 30.29 107 LEU A CA 1
ATOM 850 C C . LEU A 1 107 ? 11.825 10.347 -5.226 1.00 27.70 107 LEU A C 1
ATOM 851 O O . LEU A 1 107 ? 12.146 9.295 -5.781 1.00 26.15 107 LEU A O 1
ATOM 856 N N . LYS A 1 108 ? 10.686 10.492 -4.562 1.00 29.72 108 LYS A N 1
ATOM 857 C CA . LYS A 1 108 ? 9.753 9.389 -4.435 1.00 36.81 108 LYS A CA 1
ATOM 858 C C . LYS A 1 108 ? 9.154 9.064 -5.798 1.00 40.58 108 LYS A C 1
ATOM 859 O O . LYS A 1 108 ? 8.960 7.894 -6.133 1.00 40.95 108 LYS A O 1
ATOM 865 N N . ARG A 1 109 ? 8.906 10.098 -6.600 1.00 42.16 109 ARG A N 1
ATOM 866 C CA . ARG A 1 109 ? 8.342 9.911 -7.935 1.00 41.23 109 ARG A CA 1
ATOM 867 C C . ARG A 1 109 ? 9.296 9.088 -8.790 1.00 41.41 109 ARG A C 1
ATOM 868 O O . ARG A 1 109 ? 8.878 8.472 -9.769 1.00 44.69 109 ARG A O 1
ATOM 870 N N . ARG A 1 110 ? 10.573 9.071 -8.413 1.00 39.26 110 ARG A N 1
ATOM 871 C CA . ARG A 1 110 ? 11.582 8.309 -9.149 1.00 37.75 110 ARG A CA 1
ATOM 872 C C . ARG A 1 110 ? 11.703 6.858 -8.665 1.00 34.33 110 ARG A C 1
ATOM 873 O O . ARG A 1 110 ? 12.618 6.129 -9.056 1.00 36.84 110 ARG A O 1
ATOM 881 N N . GLY A 1 111 ? 10.761 6.446 -7.820 1.00 31.76 111 GLY A N 1
ATOM 882 C CA . GLY A 1 111 ? 10.748 5.087 -7.311 1.00 35.84 111 GLY A CA 1
ATOM 883 C C . GLY A 1 111 ? 11.830 4.702 -6.317 1.00 37.50 111 GLY A C 1
ATOM 884 O O . GLY A 1 111 ? 12.167 3.523 -6.194 1.00 39.10 111 GLY A O 1
ATOM 885 N N . LEU A 1 112 ? 12.371 5.681 -5.601 1.00 36.97 112 LEU A N 1
ATOM 886 C CA . LEU A 1 112 ? 13.406 5.418 -4.611 1.00 30.53 112 LEU A CA 1
ATOM 887 C C . LEU A 1 112 ? 12.770 5.171 -3.262 1.00 28.23 112 LEU A C 1
ATOM 888 O O . LEU A 1 112 ? 11.722 5.747 -2.947 1.00 26.56 112 LEU A O 1
ATOM 893 N N . LYS A 1 113 ? 13.354 4.249 -2.504 1.00 28.11 113 LYS A N 1
ATOM 894 C CA . LYS A 1 113 ? 12.870 3.963 -1.163 1.00 27.84 113 LYS A CA 1
ATOM 895 C C . LYS A 1 113 ? 13.537 5.029 -0.311 1.00 25.02 113 LYS A C 1
ATOM 896 O O . LYS A 1 113 ? 14.737 5.267 -0.444 1.00 24.30 113 LYS A O 1
ATOM 902 N N . LEU A 1 114 ? 12.748 5.708 0.510 1.00 25.99 114 LEU A N 1
ATOM 903 C CA . LEU A 1 114 ? 13.262 6.779 1.348 1.00 23.34 114 LEU A CA 1
ATOM 904 C C . LEU A 1 114 ? 13.111 6.438 2.823 1.00 23.46 114 LEU A C 1
ATOM 905 O O . LEU A 1 114 ? 12.048 6.002 3.264 1.00 23.26 114 LEU A O 1
ATOM 910 N N . ALA A 1 115 ? 14.185 6.617 3.581 1.00 23.83 115 ALA A N 1
ATOM 911 C CA . ALA A 1 115 ? 14.156 6.333 5.007 1.00 23.41 115 ALA A CA 1
ATOM 912 C C . ALA A 1 115 ? 14.862 7.429 5.802 1.00 22.91 115 ALA A C 1
ATOM 913 O O . ALA A 1 115 ? 15.711 8.158 5.275 1.00 21.00 115 ALA A O 1
ATOM 915 N N . ILE A 1 116 ? 14.448 7.581 7.051 1.00 20.18 116 ILE A N 1
ATOM 916 C CA . ILE A 1 116 ? 15.049 8.539 7.962 1.00 20.97 116 ILE A CA 1
ATOM 917 C C . ILE A 1 116 ? 15.656 7.706 9.085 1.00 20.59 116 ILE A C 1
ATOM 918 O O . ILE A 1 116 ? 15.026 6.771 9.572 1.00 22.08 116 ILE A O 1
ATOM 923 N N . LEU A 1 117 ? 16.905 7.991 9.426 1.00 20.79 117 LEU A N 1
ATOM 924 C CA . LEU A 1 117 ? 17.582 7.308 10.515 1.00 19.31 117 LEU A CA 1
ATOM 925 C C . LEU A 1 117 ? 18.029 8.432 11.441 1.00 18.87 117 LEU A C 1
ATOM 926 O O . LEU A 1 117 ? 18.965 9.166 11.121 1.00 20.70 117 LEU A O 1
ATOM 931 N N . SER A 1 118 ? 17.323 8.591 12.554 1.00 16.72 118 SER A N 1
ATOM 932 C CA . SER A 1 118 ? 17.610 9.647 13.523 1.00 20.69 118 SER A CA 1
ATOM 933 C C . SER A 1 118 ? 17.841 9.091 14.939 1.00 22.79 118 SER A C 1
ATOM 934 O O . SER A 1 118 ? 17.831 7.874 15.148 1.00 23.76 118 SER A O 1
ATOM 937 N N . ASN A 1 119 ? 18.018 9.989 15.909 1.00 23.04 119 ASN A N 1
ATOM 938 C CA . ASN A 1 119 ? 18.268 9.612 17.301 1.00 21.29 119 ASN A CA 1
ATOM 939 C C . ASN A 1 119 ? 17.033 9.481 18.169 1.00 22.48 119 ASN A C 1
ATOM 940 O O . ASN A 1 119 ? 17.015 8.686 19.113 1.00 23.83 119 ASN A O 1
ATOM 945 N N . GLY A 1 120 ? 16.026 10.296 17.879 1.00 20.86 120 GLY A N 1
ATOM 946 C CA . GLY A 1 120 ? 14.804 10.284 18.664 1.00 23.18 120 GLY A CA 1
ATOM 947 C C . GLY A 1 120 ? 13.921 9.076 18.456 1.00 24.71 120 GLY A C 1
ATOM 948 O O . GLY A 1 120 ? 14.129 8.290 17.529 1.00 27.38 120 GLY A O 1
ATOM 949 N N . SER A 1 121 ? 12.926 8.935 19.324 1.00 25.53 121 SER A N 1
ATOM 950 C CA . SER A 1 121 ? 11.991 7.822 19.253 1.00 27.10 121 SER A CA 1
ATOM 951 C C . SER A 1 121 ? 11.257 7.844 17.922 1.00 27.83 121 SER A C 1
ATOM 952 O O . SER A 1 121 ? 11.205 8.872 17.247 1.00 26.17 121 SER A O 1
ATOM 955 N N . PRO A 1 122 ? 10.695 6.700 17.509 1.00 28.33 122 PRO A N 1
ATOM 956 C CA . PRO A 1 122 ? 9.969 6.679 16.236 1.00 28.22 122 PRO A CA 1
ATOM 957 C C . PRO A 1 122 ? 8.749 7.600 16.330 1.00 27.76 122 PRO A C 1
ATOM 958 O O . PRO A 1 122 ? 8.328 8.204 15.340 1.00 26.60 122 PRO A O 1
ATOM 962 N N . GLN A 1 123 ? 8.215 7.736 17.542 1.00 28.97 123 GLN A N 1
ATOM 963 C CA . GLN A 1 123 ? 7.061 8.596 17.785 1.00 32.09 123 GLN A CA 1
ATOM 964 C C . GLN A 1 123 ? 7.428 10.076 17.633 1.00 31.47 123 GLN A C 1
ATOM 965 O O . GLN A 1 123 ? 6.658 10.857 17.075 1.00 31.43 123 GLN A O 1
ATOM 971 N N . SER A 1 124 ? 8.613 10.463 18.096 1.00 30.21 124 SER A N 1
ATOM 972 C CA . SER A 1 124 ? 9.026 11.856 17.968 1.00 27.75 124 SER A CA 1
ATOM 973 C C . SER A 1 124 ? 9.358 12.173 16.507 1.00 25.64 124 SER A C 1
ATOM 974 O O . SER A 1 124 ? 8.989 13.230 15.995 1.00 25.70 124 SER A O 1
ATOM 977 N N . ILE A 1 125 ? 10.045 11.250 15.839 1.00 21.57 125 ILE A N 1
ATOM 978 C CA . ILE A 1 125 ? 10.399 11.421 14.435 1.00 23.71 125 ILE A CA 1
ATOM 979 C C . ILE A 1 125 ? 9.108 11.581 13.636 1.00 28.76 125 ILE A C 1
ATOM 980 O O . ILE A 1 125 ? 9.018 12.424 12.742 1.00 33.04 125 ILE A O 1
ATOM 985 N N . ASP A 1 126 ? 8.111 10.765 13.971 1.00 30.35 126 ASP A N 1
ATOM 986 C CA . ASP A 1 126 ? 6.816 10.793 13.298 1.00 31.37 126 ASP A CA 1
ATOM 987 C C . ASP A 1 126 ? 6.130 12.146 13.478 1.00 28.97 126 ASP A C 1
ATOM 988 O O . ASP A 1 126 ? 5.613 12.716 12.517 1.00 25.91 126 ASP A O 1
ATOM 993 N N . ALA A 1 127 ? 6.142 12.658 14.705 1.00 27.84 127 ALA A N 1
ATOM 994 C CA . ALA A 1 127 ? 5.526 13.944 15.018 1.00 28.35 127 ALA A CA 1
ATOM 995 C C . ALA A 1 127 ? 6.094 15.068 14.163 1.00 30.42 127 ALA A C 1
ATOM 996 O O . ALA A 1 127 ? 5.336 15.864 13.611 1.00 34.20 127 ALA A O 1
ATOM 998 N N . VAL A 1 128 ? 7.416 15.112 14.024 1.00 30.63 128 VAL A N 1
ATOM 999 C CA . VAL A 1 128 ? 8.074 16.147 13.231 1.00 32.80 128 VAL A CA 1
ATOM 1000 C C . VAL A 1 128 ? 7.692 16.065 11.749 1.00 34.42 128 VAL A C 1
ATOM 1001 O O . VAL A 1 128 ? 7.325 17.078 11.143 1.00 32.73 128 VAL A O 1
ATOM 1005 N N . VAL A 1 129 ? 7.798 14.874 11.158 1.00 34.90 129 VAL A N 1
ATOM 1006 C CA . VAL A 1 129 ? 7.451 14.700 9.744 1.00 36.00 129 VAL A CA 1
ATOM 1007 C C . VAL A 1 129 ? 5.957 14.874 9.468 1.00 36.44 129 VAL A C 1
ATOM 1008 O O . VAL A 1 129 ? 5.581 15.452 8.447 1.00 36.58 129 VAL A O 1
ATOM 1012 N N . SER A 1 130 ? 5.111 14.368 10.364 1.00 38.33 130 SER A N 1
ATOM 1013 C CA . SER A 1 130 ? 3.659 14.486 10.219 1.00 37.92 130 SER A CA 1
ATOM 1014 C C . SER A 1 130 ? 3.249 15.942 10.331 1.00 39.52 130 SER A C 1
ATOM 1015 O O . SER A 1 130 ? 2.419 16.422 9.567 1.00 42.72 130 SER A O 1
ATOM 1018 N N . HIS A 1 131 ? 3.865 16.644 11.273 1.00 43.66 131 HIS A N 1
ATOM 1019 C CA . HIS A 1 131 ? 3.587 18.053 11.513 1.00 47.06 131 HIS A CA 1
ATOM 1020 C C . HIS A 1 131 ? 3.836 18.882 10.259 1.00 45.55 131 HIS A C 1
ATOM 1021 O O . HIS A 1 131 ? 3.142 19.868 10.018 1.00 47.77 131 HIS A O 1
ATOM 1028 N N . ALA A 1 132 ? 4.839 18.488 9.478 1.00 41.87 132 ALA A N 1
ATOM 1029 C CA . ALA A 1 132 ? 5.184 19.186 8.245 1.00 38.04 132 ALA A CA 1
ATOM 1030 C C . ALA A 1 132 ? 4.416 18.616 7.049 1.00 39.09 132 ALA A C 1
ATOM 1031 O O . ALA A 1 132 ? 4.601 19.059 5.914 1.00 39.10 132 ALA A O 1
ATOM 1033 N N . GLY A 1 133 ? 3.563 17.628 7.308 1.00 38.50 133 GLY A N 1
ATOM 1034 C CA . GLY A 1 133 ? 2.784 16.999 6.254 1.00 38.31 133 GLY A CA 1
ATOM 1035 C C . GLY A 1 133 ? 3.606 16.128 5.315 1.00 38.66 133 GLY A C 1
ATOM 1036 O O . GLY A 1 133 ? 3.138 15.742 4.245 1.00 39.54 133 GLY A O 1
ATOM 1037 N N . LEU A 1 134 ? 4.813 15.768 5.740 1.00 40.16 134 LEU A N 1
ATOM 1038 C CA . LEU A 1 134 ? 5.712 14.953 4.924 1.00 39.23 134 LEU A CA 1
ATOM 1039 C C . LEU A 1 134 ? 5.731 13.464 5.284 1.00 37.96 134 LEU A C 1
ATOM 1040 O O . LEU A 1 134 ? 6.466 12.688 4.670 1.00 39.32 134 LEU A O 1
ATOM 1045 N N . ARG A 1 135 ? 4.897 13.053 6.234 1.00 37.37 135 ARG A N 1
ATOM 1046 C CA . ARG A 1 135 ? 4.873 11.653 6.657 1.00 42.22 135 ARG A CA 1
ATOM 1047 C C . ARG A 1 135 ? 4.686 10.620 5.543 1.00 43.83 135 ARG A C 1
ATOM 1048 O O . ARG A 1 135 ? 5.332 9.578 5.547 1.00 43.92 135 ARG A O 1
ATOM 1056 N N . ASP A 1 136 ? 3.844 10.928 4.566 1.00 47.12 136 ASP A N 1
ATOM 1057 C CA . ASP A 1 136 ? 3.581 9.992 3.477 1.00 51.43 136 ASP A CA 1
ATOM 1058 C C . ASP A 1 136 ? 4.768 9.798 2.540 1.00 49.60 136 ASP A C 1
ATOM 1059 O O . ASP A 1 136 ? 4.755 8.907 1.686 1.00 49.21 136 ASP A O 1
ATOM 1064 N N . GLY A 1 137 ? 5.797 10.622 2.716 1.00 47.72 137 GLY A N 1
ATOM 1065 C CA . GLY A 1 137 ? 6.968 10.538 1.864 1.00 44.62 137 GLY A CA 1
ATOM 1066 C C . GLY A 1 137 ? 8.059 9.566 2.272 1.00 40.33 137 GLY A C 1
ATOM 1067 O O . GLY A 1 137 ? 9.042 9.419 1.550 1.00 44.98 137 GLY A O 1
ATOM 1068 N N . PHE A 1 138 ? 7.890 8.872 3.392 1.00 37.29 138 PHE A N 1
ATOM 1069 C CA . PHE A 1 138 ? 8.920 7.941 3.845 1.00 33.44 138 PHE A CA 1
ATOM 1070 C C . PHE A 1 138 ? 8.479 6.492 4.024 1.00 31.16 138 PHE A C 1
ATOM 1071 O O . PHE A 1 138 ? 7.431 6.209 4.602 1.00 30.57 138 PHE A O 1
ATOM 1079 N N . ASP A 1 139 ? 9.304 5.580 3.523 1.00 29.38 139 ASP A N 1
ATOM 1080 C CA . ASP A 1 139 ? 9.048 4.154 3.634 1.00 30.29 139 ASP A CA 1
ATOM 1081 C C . ASP A 1 139 ? 9.361 3.703 5.056 1.00 30.47 139 ASP A C 1
ATOM 1082 O O . ASP A 1 139 ? 8.680 2.836 5.604 1.00 32.00 139 ASP A O 1
ATOM 1087 N N . HIS A 1 140 ? 10.407 4.280 5.649 1.00 28.10 140 HIS A N 1
ATOM 1088 C CA . HIS A 1 140 ? 10.817 3.919 7.004 1.00 26.69 140 HIS A CA 1
ATOM 1089 C C . HIS A 1 140 ? 11.247 5.108 7.853 1.00 21.65 140 HIS A C 1
ATOM 1090 O O . HIS A 1 140 ? 11.911 6.023 7.370 1.00 22.34 140 HIS A O 1
ATOM 1097 N N . LEU A 1 141 ? 10.855 5.072 9.120 1.00 21.59 141 LEU A N 1
ATOM 1098 C CA . LEU A 1 141 ? 11.224 6.084 10.106 1.00 22.79 141 LEU A CA 1
ATOM 1099 C C . LEU A 1 141 ? 11.981 5.290 11.183 1.00 23.25 141 LEU A C 1
ATOM 1100 O O . LEU A 1 141 ? 11.369 4.621 12.015 1.00 27.33 141 LEU A O 1
ATOM 1105 N N . LEU A 1 142 ? 13.310 5.342 11.129 1.00 24.28 142 LEU A N 1
ATOM 1106 C CA . LEU A 1 142 ? 14.172 4.599 12.051 1.00 23.30 142 LEU A CA 1
ATOM 1107 C C . LEU A 1 142 ? 14.834 5.405 13.169 1.00 22.45 142 LEU A C 1
ATOM 1108 O O . LEU A 1 142 ? 15.286 6.530 12.962 1.00 25.01 142 LEU A O 1
ATOM 1113 N N . SER A 1 143 ? 14.917 4.779 14.338 1.00 21.94 143 SER A N 1
ATOM 1114 C CA . SER A 1 143 ? 15.543 5.337 15.534 1.00 23.86 143 SER A CA 1
ATOM 1115 C C . SER A 1 143 ? 16.705 4.408 15.896 1.00 23.20 143 SER A C 1
ATOM 1116 O O . SER A 1 143 ? 16.667 3.215 15.576 1.00 24.41 143 SER A O 1
ATOM 1119 N N . VAL A 1 144 ? 17.727 4.944 16.561 1.00 19.28 144 VAL A N 1
ATOM 1120 C CA . VAL A 1 144 ? 18.887 4.149 16.976 1.00 14.66 144 VAL A CA 1
ATOM 1121 C C . VAL A 1 144 ? 18.541 3.329 18.220 1.00 18.65 144 VAL A C 1
ATOM 1122 O O . VAL A 1 144 ? 19.229 2.362 18.556 1.00 18.28 144 VAL A O 1
ATOM 1126 N N . ASP A 1 145 ? 17.440 3.691 18.870 1.00 18.20 145 ASP A N 1
ATOM 1127 C CA . ASP A 1 145 ? 17.024 3.035 20.101 1.00 21.76 145 ASP A CA 1
ATOM 1128 C C . ASP A 1 145 ? 17.077 1.511 20.134 1.00 23.87 145 ASP A C 1
ATOM 1129 O O . ASP A 1 145 ? 17.570 0.932 21.095 1.00 25.61 145 ASP A O 1
ATOM 1134 N N . PRO A 1 146 ? 16.556 0.836 19.098 1.00 25.79 146 PRO A N 1
ATOM 1135 C CA . PRO A 1 146 ? 16.615 -0.627 19.134 1.00 26.46 146 PRO A CA 1
ATOM 1136 C C . PRO A 1 146 ? 18.016 -1.235 19.322 1.00 25.82 146 PRO A C 1
ATOM 1137 O O . PRO A 1 146 ? 18.133 -2.328 19.872 1.00 30.48 146 PRO A O 1
ATOM 1141 N N . VAL A 1 147 ? 19.073 -0.543 18.891 1.00 24.27 147 VAL A N 1
ATOM 1142 C CA . VAL A 1 147 ? 20.424 -1.082 19.068 1.00 22.03 147 VAL A CA 1
ATOM 1143 C C . VAL A 1 147 ? 21.143 -0.592 20.334 1.00 23.31 147 VAL A C 1
ATOM 1144 O O . VAL A 1 147 ? 22.271 -1.003 20.605 1.00 20.52 147 VAL A O 1
ATOM 1148 N N . GLN A 1 148 ? 20.491 0.291 21.091 1.00 23.77 148 GLN A N 1
ATOM 1149 C CA . GLN A 1 148 ? 21.034 0.820 22.349 1.00 24.64 148 GLN A CA 1
ATOM 1150 C C . GLN A 1 148 ? 22.433 1.443 22.263 1.00 19.77 148 GLN A C 1
ATOM 1151 O O . GLN A 1 148 ? 23.213 1.365 23.210 1.00 19.69 148 GLN A O 1
ATOM 1157 N N . VAL A 1 149 ? 22.721 2.100 21.148 1.00 17.38 149 VAL A N 1
ATOM 1158 C CA . VAL A 1 149 ? 24.004 2.759 20.934 1.00 16.65 149 VAL A CA 1
ATOM 1159 C C . VAL A 1 149 ? 23.762 3.868 19.904 1.00 21.72 149 VAL A C 1
ATOM 1160 O O . VAL A 1 149 ? 22.716 3.886 19.246 1.00 19.37 149 VAL A O 1
ATOM 1164 N N . TYR A 1 150 ? 24.688 4.818 19.807 1.00 19.91 150 TYR A N 1
ATOM 1165 C CA . TYR A 1 150 ? 24.562 5.933 18.869 1.00 17.22 150 TYR A CA 1
ATOM 1166 C C . TYR A 1 150 ? 25.634 5.890 17.794 1.00 16.62 150 TYR A C 1
ATOM 1167 O O . TYR A 1 150 ? 26.584 5.111 17.875 1.00 18.41 150 TYR A O 1
ATOM 1176 N N . LYS A 1 151 ? 25.443 6.703 16.758 1.00 14.45 151 LYS A N 1
ATOM 1177 C CA . LYS A 1 151 ? 26.415 6.822 15.677 1.00 15.56 151 LYS A CA 1
ATOM 1178 C C . LYS A 1 151 ? 27.657 7.459 16.311 1.00 13.95 151 LYS A C 1
ATOM 1179 O O . LYS A 1 151 ? 27.537 8.210 17.280 1.00 16.51 151 LYS A O 1
ATOM 1185 N N . PRO A 1 152 ? 28.845 7.241 15.730 1.00 13.46 152 PRO A N 1
ATOM 1186 C CA . PRO A 1 152 ? 29.089 6.439 14.532 1.00 13.02 152 PRO A CA 1
ATOM 1187 C C . PRO A 1 152 ? 29.296 4.935 14.743 1.00 13.92 152 PRO A C 1
ATOM 1188 O O . PRO A 1 152 ? 29.991 4.298 13.958 1.00 15.14 152 PRO A O 1
ATOM 1192 N N . ASP A 1 153 ? 28.704 4.368 15.787 1.00 15.74 153 ASP A N 1
ATOM 1193 C CA . ASP A 1 153 ? 28.840 2.934 16.032 1.00 17.86 153 ASP A CA 1
ATOM 1194 C C . ASP A 1 153 ? 28.171 2.191 14.862 1.00 18.62 153 ASP A C 1
ATOM 1195 O O . ASP A 1 153 ? 27.000 2.422 14.561 1.00 19.86 153 ASP A O 1
ATOM 1200 N N . ASN A 1 154 ? 28.918 1.293 14.225 1.00 20.66 154 ASN A N 1
ATOM 1201 C CA . ASN A 1 154 ? 28.431 0.526 13.074 1.00 22.11 154 ASN A CA 1
ATOM 1202 C C . ASN A 1 154 ? 27.122 -0.224 13.236 1.00 20.16 154 ASN A C 1
ATOM 1203 O O . ASN A 1 154 ? 26.429 -0.474 12.254 1.00 23.67 154 ASN A O 1
ATOM 1208 N N . ARG A 1 155 ? 26.772 -0.571 14.467 1.00 19.13 155 ARG A N 1
ATOM 1209 C CA . ARG A 1 155 ? 25.518 -1.266 14.713 1.00 18.00 155 ARG A CA 1
ATOM 1210 C C . ARG A 1 155 ? 24.335 -0.406 14.278 1.00 21.58 155 ARG A C 1
ATOM 1211 O O . ARG A 1 155 ? 23.271 -0.929 13.944 1.00 19.89 155 ARG A O 1
ATOM 1219 N N . VAL A 1 156 ? 24.522 0.912 14.306 1.00 19.61 156 VAL A N 1
ATOM 1220 C CA . VAL A 1 156 ? 23.478 1.850 13.903 1.00 19.58 156 VAL A CA 1
ATOM 1221 C C . VAL A 1 156 ? 23.293 1.831 12.381 1.00 19.45 156 VAL A C 1
ATOM 1222 O O . VAL A 1 156 ? 22.172 1.778 11.887 1.00 19.19 156 VAL A O 1
ATOM 1226 N N . TYR A 1 157 ? 24.400 1.843 11.648 1.00 19.73 157 TYR A N 1
ATOM 1227 C CA . TYR A 1 157 ? 24.361 1.827 10.191 1.00 21.94 157 TYR A CA 1
ATOM 1228 C C . TYR A 1 157 ? 23.793 0.506 9.650 1.00 28.01 157 TYR A C 1
ATOM 1229 O O . TYR A 1 157 ? 23.087 0.500 8.641 1.00 30.28 157 TYR A O 1
ATOM 1238 N N . GLU A 1 158 ? 24.088 -0.606 10.317 1.00 25.18 158 GLU A N 1
ATOM 1239 C CA . GLU A 1 158 ? 23.568 -1.898 9.884 1.00 26.35 158 GLU A CA 1
ATOM 1240 C C . GLU A 1 158 ? 22.052 -1.915 9.959 1.00 25.71 158 GLU A C 1
ATOM 1241 O O . GLU A 1 158 ? 21.397 -2.623 9.199 1.00 27.40 158 GLU A O 1
ATOM 1247 N N . LEU A 1 159 ? 21.502 -1.133 10.882 1.00 26.38 159 LEU A N 1
ATOM 1248 C CA . LEU A 1 159 ? 20.057 -1.035 11.078 1.00 29.36 159 LEU A CA 1
ATOM 1249 C C . LEU A 1 159 ? 19.381 -0.524 9.810 1.00 31.35 159 LEU A C 1
ATOM 1250 O O . LEU A 1 159 ? 18.354 -1.057 9.382 1.00 34.45 159 LEU A O 1
ATOM 1255 N N . ALA A 1 160 ? 19.954 0.524 9.225 1.00 31.65 160 ALA A N 1
ATOM 1256 C CA . ALA A 1 160 ? 19.414 1.122 8.007 1.00 30.16 160 ALA A CA 1
ATOM 1257 C C . ALA A 1 160 ? 19.483 0.126 6.859 1.00 27.60 160 ALA A C 1
ATOM 1258 O O . ALA A 1 160 ? 18.554 0.023 6.058 1.00 29.59 160 ALA A O 1
ATOM 1260 N N . GLU A 1 161 ? 20.584 -0.613 6.797 1.00 21.94 161 GLU A N 1
ATOM 1261 C CA . GLU A 1 161 ? 20.782 -1.605 5.756 1.00 24.78 161 GLU A CA 1
ATOM 1262 C C . GLU A 1 161 ? 19.722 -2.703 5.870 1.00 28.03 161 GLU A C 1
ATOM 1263 O O . GLU A 1 161 ? 19.132 -3.119 4.871 1.00 30.91 161 GLU A O 1
ATOM 1269 N N . GLN A 1 162 ? 19.462 -3.140 7.097 1.00 29.25 162 GLN A N 1
ATOM 1270 C CA . GLN A 1 162 ? 18.469 -4.175 7.354 1.00 30.53 162 GLN A CA 1
ATOM 1271 C C . GLN A 1 162 ? 17.047 -3.684 7.091 1.00 32.00 162 GLN A C 1
ATOM 1272 O O . GLN A 1 162 ? 16.289 -4.319 6.355 1.00 34.10 162 GLN A O 1
ATOM 1278 N N . ALA A 1 163 ? 16.692 -2.554 7.696 1.00 30.21 163 ALA A N 1
ATOM 1279 C CA . ALA A 1 163 ? 15.361 -1.972 7.543 1.00 27.83 163 ALA A CA 1
ATOM 1280 C C . ALA A 1 163 ? 14.974 -1.698 6.095 1.00 27.76 163 ALA A C 1
ATOM 1281 O O . ALA A 1 163 ? 13.810 -1.856 5.722 1.00 31.99 163 ALA A O 1
ATOM 1283 N N . LEU A 1 164 ? 15.932 -1.252 5.289 1.00 26.59 164 LEU A N 1
ATOM 1284 C CA . LEU A 1 164 ? 15.657 -0.958 3.886 1.00 28.51 164 LEU A CA 1
ATOM 1285 C C . LEU A 1 164 ? 15.672 -2.174 2.961 1.00 28.38 164 LEU A C 1
ATOM 1286 O O . LEU A 1 164 ? 15.191 -2.093 1.831 1.00 27.80 164 LEU A O 1
ATOM 1291 N N . GLY A 1 165 ? 16.251 -3.280 3.424 1.00 27.80 165 GLY A N 1
ATOM 1292 C CA . GLY A 1 165 ? 16.306 -4.490 2.616 1.00 22.42 165 GLY A CA 1
ATOM 1293 C C . GLY A 1 165 ? 17.168 -4.377 1.373 1.00 20.14 165 GLY A C 1
ATOM 1294 O O . GLY A 1 165 ? 16.862 -4.967 0.336 1.00 24.48 165 GLY A O 1
ATOM 1295 N N . LEU A 1 166 ? 18.257 -3.626 1.480 1.00 16.88 166 LEU A N 1
ATOM 1296 C CA . LEU A 1 166 ? 19.181 -3.425 0.364 1.00 16.42 166 LEU A CA 1
ATOM 1297 C C . LEU A 1 166 ? 20.605 -3.516 0.898 1.00 15.48 166 LEU A C 1
ATOM 1298 O O . LEU A 1 166 ? 20.839 -3.314 2.086 1.00 20.03 166 LEU A O 1
ATOM 1303 N N . ASP A 1 167 ? 21.549 -3.852 0.034 1.00 14.01 167 ASP A N 1
ATOM 1304 C CA . ASP A 1 167 ? 22.936 -3.894 0.452 1.00 18.28 167 ASP A CA 1
ATOM 1305 C C . ASP A 1 167 ? 23.344 -2.421 0.590 1.00 24.59 167 ASP A C 1
ATOM 1306 O O . ASP A 1 167 ? 22.808 -1.561 -0.115 1.00 22.38 167 ASP A O 1
ATOM 1311 N N . ARG A 1 168 ? 24.312 -2.135 1.461 1.00 24.94 168 ARG A N 1
ATOM 1312 C CA . ARG A 1 168 ? 24.776 -0.763 1.697 1.00 22.18 168 ARG A CA 1
ATOM 1313 C C . ARG A 1 168 ? 25.215 -0.024 0.438 1.00 20.15 168 ARG A C 1
ATOM 1314 O O . ARG A 1 168 ? 25.032 1.183 0.331 1.00 23.09 168 ARG A O 1
ATOM 1322 N N . SER A 1 169 ? 25.766 -0.750 -0.526 1.00 21.31 169 SER A N 1
ATOM 1323 C CA . SER A 1 169 ? 26.226 -0.141 -1.772 1.00 22.50 169 SER A CA 1
ATOM 1324 C C . SER A 1 169 ? 25.101 0.467 -2.627 1.00 24.84 169 SER A C 1
ATOM 1325 O O . SER A 1 169 ? 25.368 1.247 -3.547 1.00 24.68 169 SER A O 1
ATOM 1328 N N . ALA A 1 170 ? 23.859 0.089 -2.335 1.00 22.84 170 ALA A N 1
ATOM 1329 C CA . ALA A 1 170 ? 22.698 0.577 -3.068 1.00 23.20 170 ALA A CA 1
ATOM 1330 C C . ALA A 1 170 ? 21.889 1.585 -2.254 1.00 23.99 170 ALA A C 1
ATOM 1331 O O . ALA A 1 170 ? 20.765 1.929 -2.633 1.00 24.02 170 ALA A O 1
ATOM 1333 N N . ILE A 1 171 ? 22.425 2.013 -1.112 1.00 21.85 171 ILE A N 1
ATOM 1334 C CA . ILE A 1 171 ? 21.742 2.986 -0.267 1.00 20.43 171 ILE A CA 1
ATOM 1335 C C . ILE A 1 171 ? 22.576 4.260 -0.183 1.00 22.60 171 ILE A C 1
ATOM 1336 O O . ILE A 1 171 ? 23.753 4.216 0.152 1.00 25.33 171 ILE A O 1
ATOM 1341 N N . LEU A 1 172 ? 21.976 5.388 -0.536 1.00 21.73 172 LEU A N 1
ATOM 1342 C CA . LEU A 1 172 ? 22.678 6.659 -0.479 1.00 19.60 172 LEU A CA 1
ATOM 1343 C C . LEU A 1 172 ? 22.493 7.218 0.927 1.00 13.44 172 LEU A C 1
ATOM 1344 O O . LEU A 1 172 ? 21.367 7.327 1.413 1.00 17.77 172 LEU A O 1
ATOM 1349 N N . PHE A 1 173 ? 23.601 7.469 1.617 1.00 15.48 173 PHE A N 1
ATOM 1350 C CA . PHE A 1 173 ? 23.547 8.019 2.968 1.00 14.37 173 PHE A CA 1
ATOM 1351 C C . PHE A 1 173 ? 23.683 9.544 2.857 1.00 11.73 173 PHE A C 1
ATOM 1352 O O . PHE A 1 173 ? 24.686 10.052 2.355 1.00 16.05 173 PHE A O 1
ATOM 1360 N N . VAL A 1 174 ? 22.654 10.263 3.288 1.00 15.19 174 VAL A N 1
ATOM 1361 C CA . VAL A 1 174 ? 22.646 11.721 3.202 1.00 15.94 174 VAL A CA 1
ATOM 1362 C C . VAL A 1 174 ? 22.663 12.335 4.592 1.00 14.77 174 VAL A C 1
ATOM 1363 O O . VAL A 1 174 ? 21.741 12.132 5.388 1.00 15.87 174 VAL A O 1
ATOM 1367 N N . ALA A 1 175 ? 23.706 13.108 4.877 1.00 17.39 175 ALA A N 1
ATOM 1368 C CA . ALA A 1 175 ? 23.835 13.732 6.190 1.00 17.64 175 ALA A CA 1
ATOM 1369 C C . ALA A 1 175 ? 24.503 15.092 6.129 1.00 12.83 175 ALA A C 1
ATOM 1370 O O . ALA A 1 175 ? 25.362 15.330 5.286 1.00 14.09 175 ALA A O 1
ATOM 1372 N N . SER A 1 176 ? 24.106 15.967 7.048 1.00 14.24 176 SER A N 1
ATOM 1373 C CA . SER A 1 176 ? 24.667 17.310 7.151 1.00 17.13 176 SER A CA 1
ATOM 1374 C C . SER A 1 176 ? 25.933 17.291 8.025 1.00 16.99 176 SER A C 1
ATOM 1375 O O . SER A 1 176 ? 26.833 18.099 7.839 1.00 22.11 176 SER A O 1
ATOM 1378 N N . ASN A 1 177 ? 25.984 16.369 8.984 1.00 18.09 177 ASN A N 1
ATOM 1379 C CA . ASN A 1 177 ? 27.135 16.249 9.890 1.00 16.83 177 ASN A CA 1
ATOM 1380 C C . ASN A 1 177 ? 28.297 15.485 9.270 1.00 14.27 177 ASN A C 1
ATOM 1381 O O . ASN A 1 177 ? 28.182 14.293 8.985 1.00 13.89 177 ASN A O 1
ATOM 1386 N N . ALA A 1 178 ? 29.421 16.169 9.091 1.00 13.56 178 ALA A N 1
ATOM 1387 C CA . ALA A 1 178 ? 30.602 15.562 8.497 1.00 12.57 178 ALA A CA 1
ATOM 1388 C C . ALA A 1 178 ? 31.131 14.364 9.284 1.00 15.29 178 ALA A C 1
ATOM 1389 O O . ALA A 1 178 ? 31.681 13.440 8.690 1.00 12.93 178 ALA A O 1
ATOM 1391 N N . TRP A 1 179 ? 30.984 14.370 10.607 1.00 13.51 179 TRP A N 1
ATOM 1392 C CA . TRP A 1 179 ? 31.468 13.234 11.395 1.00 17.87 179 TRP A CA 1
ATOM 1393 C C . TRP A 1 179 ? 30.612 12.000 11.105 1.00 20.58 179 TRP A C 1
ATOM 1394 O O . TRP A 1 179 ? 31.101 10.872 11.128 1.00 18.35 179 TRP A O 1
ATOM 1405 N N . ASP A 1 180 ? 29.334 12.240 10.820 1.00 18.93 180 ASP A N 1
ATOM 1406 C CA . ASP A 1 180 ? 28.379 11.177 10.520 1.00 20.25 180 ASP A CA 1
ATOM 1407 C C . ASP A 1 180 ? 28.660 10.635 9.119 1.00 18.50 180 ASP A C 1
ATOM 1408 O O . ASP A 1 180 ? 28.701 9.423 8.914 1.00 18.97 180 ASP A O 1
ATOM 1413 N N . ALA A 1 181 ? 28.911 11.537 8.172 1.00 18.15 181 ALA A N 1
ATOM 1414 C CA . ALA A 1 181 ? 29.227 11.148 6.797 1.00 17.94 181 ALA A CA 1
ATOM 1415 C C . ALA A 1 181 ? 30.515 10.317 6.781 1.00 17.85 181 ALA A C 1
ATOM 1416 O O . ALA A 1 181 ? 30.693 9.435 5.936 1.00 19.08 181 ALA A O 1
ATOM 1418 N N . THR A 1 182 ? 31.422 10.621 7.705 1.00 20.40 182 THR A N 1
ATOM 1419 C CA . THR A 1 182 ? 32.681 9.887 7.823 1.00 17.54 182 THR A CA 1
ATOM 1420 C C . THR A 1 182 ? 32.381 8.449 8.269 1.00 13.93 182 THR A C 1
ATOM 1421 O O . THR A 1 182 ? 32.897 7.500 7.684 1.00 16.11 182 THR A O 1
ATOM 1425 N N . GLY A 1 183 ? 31.517 8.298 9.272 1.00 12.02 183 GLY A N 1
ATOM 1426 C CA . GLY A 1 183 ? 31.164 6.975 9.758 1.00 16.97 183 GLY A CA 1
ATOM 1427 C C . GLY A 1 183 ? 30.513 6.131 8.675 1.00 19.92 183 GLY A C 1
ATOM 1428 O O . GLY A 1 183 ? 30.902 4.990 8.432 1.00 21.91 183 GLY A O 1
ATOM 1429 N N . ALA A 1 184 ? 29.523 6.708 8.006 1.00 19.39 184 ALA A N 1
ATOM 1430 C CA . ALA A 1 184 ? 28.809 6.021 6.937 1.00 18.10 184 ALA A CA 1
ATOM 1431 C C . ALA A 1 184 ? 29.736 5.577 5.814 1.00 19.90 184 ALA A C 1
ATOM 1432 O O . ALA A 1 184 ? 29.550 4.499 5.245 1.00 21.64 184 ALA A O 1
ATOM 1434 N N . ARG A 1 185 ? 30.713 6.419 5.483 1.00 18.94 185 ARG A N 1
ATOM 1435 C CA . ARG A 1 185 ? 31.679 6.115 4.436 1.00 17.88 185 ARG A CA 1
ATOM 1436 C C . ARG A 1 185 ? 32.551 4.919 4.807 1.00 23.92 185 ARG A C 1
ATOM 1437 O O . ARG A 1 185 ? 32.833 4.069 3.964 1.00 25.70 185 ARG A O 1
ATOM 1445 N N . TYR A 1 186 ? 33.014 4.869 6.054 1.00 25.04 186 TYR A N 1
ATOM 1446 C CA . TYR A 1 186 ? 33.833 3.745 6.508 1.00 23.31 186 TYR A CA 1
ATOM 1447 C C . TYR A 1 186 ? 32.995 2.477 6.513 1.00 20.81 186 TYR A C 1
ATOM 1448 O O . TYR A 1 186 ? 33.518 1.391 6.294 1.00 27.21 186 TYR A O 1
ATOM 1457 N N . PHE A 1 187 ? 31.706 2.624 6.805 1.00 19.31 187 PHE A N 1
ATOM 1458 C CA . PHE A 1 187 ? 30.775 1.499 6.826 1.00 21.76 187 PHE A CA 1
ATOM 1459 C C . PHE A 1 187 ? 30.613 0.890 5.421 1.00 25.02 187 PHE A C 1
ATOM 1460 O O . PHE A 1 187 ? 30.677 -0.329 5.263 1.00 26.50 187 PHE A O 1
ATOM 1468 N N . GLY A 1 188 ? 30.401 1.733 4.413 1.00 24.95 188 GLY A N 1
ATOM 1469 C CA . GLY A 1 188 ? 30.247 1.231 3.055 1.00 25.52 188 GLY A CA 1
ATOM 1470 C C . GLY A 1 188 ? 29.175 1.921 2.220 1.00 25.69 188 GLY A C 1
ATOM 1471 O O . GLY A 1 188 ? 28.985 1.596 1.047 1.00 25.94 188 GLY A O 1
ATOM 1472 N N . PHE A 1 189 ? 28.456 2.848 2.840 1.00 26.06 189 PHE A N 1
ATOM 1473 C CA . PHE A 1 189 ? 27.404 3.593 2.160 1.00 23.98 189 PHE A CA 1
ATOM 1474 C C . PHE A 1 189 ? 27.975 4.664 1.228 1.00 25.64 189 PHE A C 1
ATOM 1475 O O . PHE A 1 189 ? 28.994 5.278 1.551 1.00 26.36 189 PHE A O 1
ATOM 1483 N N . PRO A 1 190 ? 27.411 4.786 0.023 1.00 23.73 190 PRO A N 1
ATOM 1484 C CA . PRO A 1 190 ? 27.901 5.822 -0.900 1.00 22.93 190 PRO A CA 1
ATOM 1485 C C . PRO A 1 190 ? 27.382 7.055 -0.126 1.00 21.00 190 PRO A C 1
ATOM 1486 O O . PRO A 1 190 ? 26.200 7.114 0.196 1.00 21.25 190 PRO A O 1
ATOM 1490 N N . THR A 1 191 ? 28.255 8.008 0.181 1.00 20.79 191 THR A N 1
ATOM 1491 C CA . THR A 1 191 ? 27.829 9.139 1.007 1.00 20.05 191 THR A CA 1
ATOM 1492 C C . THR A 1 191 ? 27.716 10.521 0.371 1.00 18.41 191 THR A C 1
ATOM 1493 O O . THR A 1 191 ? 28.604 10.965 -0.360 1.00 20.96 191 THR A O 1
ATOM 1497 N N . CYS A 1 192 ? 26.628 11.202 0.705 1.00 18.07 192 CYS A N 1
ATOM 1498 C CA . CYS A 1 192 ? 26.356 12.547 0.215 1.00 20.60 192 CYS A CA 1
ATOM 1499 C C . CYS A 1 192 ? 26.330 13.502 1.410 1.00 16.04 192 CYS A C 1
ATOM 1500 O O . CYS A 1 192 ? 25.490 13.365 2.302 1.00 19.30 192 CYS A O 1
ATOM 1503 N N . TRP A 1 193 ? 27.280 14.433 1.445 1.00 17.59 193 TRP A N 1
ATOM 1504 C CA . TRP A 1 193 ? 27.363 15.421 2.521 1.00 15.65 193 TRP A CA 1
ATOM 1505 C C . TRP A 1 193 ? 26.651 16.713 2.110 1.00 9.86 193 TRP A C 1
ATOM 1506 O O . TRP A 1 193 ? 27.020 17.330 1.111 1.00 14.34 193 TRP A O 1
ATOM 1517 N N . ILE A 1 194 ? 25.638 17.107 2.877 1.00 12.79 194 ILE A N 1
ATOM 1518 C CA . ILE A 1 194 ? 24.885 18.336 2.614 1.00 17.18 194 ILE A CA 1
ATOM 1519 C C . ILE A 1 194 ? 25.577 19.484 3.357 1.00 16.27 194 ILE A C 1
ATOM 1520 O O . ILE A 1 194 ? 25.389 19.643 4.560 1.00 20.04 194 ILE A O 1
ATOM 1525 N N . ASN A 1 195 ? 26.335 20.297 2.632 1.00 16.62 195 ASN A N 1
ATOM 1526 C CA . ASN A 1 195 ? 27.055 21.416 3.228 1.00 16.49 195 ASN A CA 1
ATOM 1527 C C . ASN A 1 195 ? 26.471 22.760 2.769 1.00 20.21 195 ASN A C 1
ATOM 1528 O O . ASN A 1 195 ? 26.962 23.386 1.821 1.00 23.55 195 ASN A O 1
ATOM 1533 N N . ARG A 1 196 ? 25.445 23.215 3.478 1.00 18.11 196 ARG A N 1
ATOM 1534 C CA . ARG A 1 196 ? 24.764 24.459 3.149 1.00 21.27 196 ARG A CA 1
ATOM 1535 C C . ARG A 1 196 ? 25.519 25.731 3.501 1.00 26.63 196 ARG A C 1
ATOM 1536 O O . ARG A 1 196 ? 25.470 26.708 2.747 1.00 28.58 196 ARG A O 1
ATOM 1544 N N . THR A 1 197 ? 26.248 25.712 4.615 1.00 29.03 197 THR A N 1
ATOM 1545 C CA . THR A 1 197 ? 26.932 26.916 5.080 1.00 25.75 197 THR A CA 1
ATOM 1546 C C . THR A 1 197 ? 28.451 27.048 5.021 1.00 24.22 197 THR A C 1
ATOM 1547 O O . THR A 1 197 ? 29.039 27.761 5.831 1.00 27.69 197 THR A O 1
ATOM 1551 N N . GLY A 1 198 ? 29.080 26.383 4.061 1.00 23.75 198 GLY A N 1
ATOM 1552 C CA . GLY A 1 198 ? 30.520 26.497 3.905 1.00 25.19 198 GLY A CA 1
ATOM 1553 C C . GLY A 1 198 ? 31.433 25.872 4.941 1.00 26.70 198 GLY A C 1
ATOM 1554 O O . GLY A 1 198 ? 32.525 26.387 5.187 1.00 31.05 198 GLY A O 1
ATOM 1555 N N . ASN A 1 199 ? 31.009 24.770 5.548 1.00 23.90 199 ASN A N 1
ATOM 1556 C CA . ASN A 1 199 ? 31.848 24.094 6.526 1.00 20.99 199 ASN A CA 1
ATOM 1557 C C . ASN A 1 199 ? 32.912 23.289 5.793 1.00 21.36 199 ASN A C 1
ATOM 1558 O O . ASN A 1 199 ? 32.826 23.105 4.576 1.00 23.15 199 ASN A O 1
ATOM 1563 N N . VAL A 1 200 ? 33.944 22.863 6.515 1.00 20.25 200 VAL A N 1
ATOM 1564 C CA . VAL A 1 200 ? 34.994 22.027 5.936 1.00 19.67 200 VAL A CA 1
ATOM 1565 C C . VAL A 1 200 ? 34.789 20.624 6.514 1.00 17.28 200 VAL A C 1
ATOM 1566 O O . VAL A 1 200 ? 34.234 20.461 7.609 1.00 15.26 200 VAL A O 1
ATOM 1570 N N . PHE A 1 201 ? 35.176 19.612 5.749 1.00 17.59 201 PHE A N 1
ATOM 1571 C CA . PHE A 1 201 ? 34.995 18.229 6.173 1.00 19.79 201 PHE A CA 1
ATOM 1572 C C . PHE A 1 201 ? 35.936 17.844 7.314 1.00 22.30 201 PHE A C 1
ATOM 1573 O O . PHE A 1 201 ? 37.019 18.419 7.460 1.00 23.22 201 PHE A O 1
ATOM 1581 N N . GLU A 1 202 ? 35.496 16.894 8.136 1.00 21.88 202 GLU A N 1
ATOM 1582 C CA . GLU A 1 202 ? 36.294 16.416 9.256 1.00 21.21 202 GLU A CA 1
ATOM 1583 C C . GLU A 1 202 ? 37.582 15.775 8.767 1.00 21.87 202 GLU A C 1
ATOM 1584 O O . GLU A 1 202 ? 37.648 1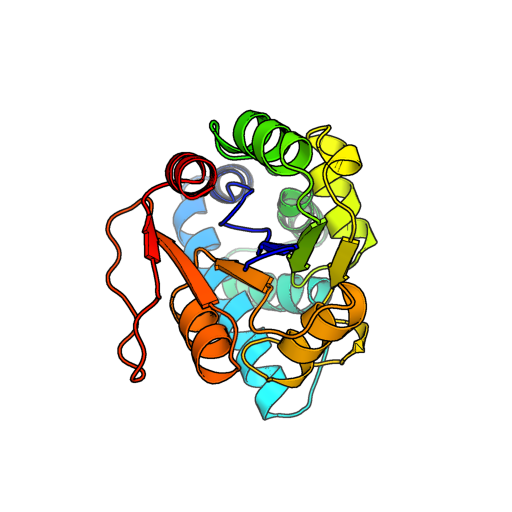5.218 7.666 1.00 21.54 202 GLU A O 1
ATOM 1590 N N . GLU A 1 203 ? 38.607 15.832 9.599 1.00 19.70 203 GLU A N 1
ATOM 1591 C CA . GLU A 1 203 ? 39.888 15.270 9.236 1.00 20.74 203 GLU A CA 1
ATOM 1592 C C . GLU A 1 203 ? 40.068 13.889 9.865 1.00 23.36 203 GLU A C 1
ATOM 1593 O O . GLU A 1 203 ? 40.978 13.674 10.670 1.00 22.78 203 GLU A O 1
ATOM 1599 N N . MET A 1 204 ? 39.176 12.959 9.527 1.00 21.95 204 MET A N 1
ATOM 1600 C CA . MET A 1 204 ? 39.274 11.602 10.060 1.00 18.03 204 MET A CA 1
ATOM 1601 C C . MET A 1 204 ? 39.519 10.548 9.000 1.00 17.69 204 MET A C 1
ATOM 1602 O O . MET A 1 204 ? 39.046 9.419 9.116 1.00 20.21 204 MET A O 1
ATOM 1607 N N . GLY A 1 205 ? 40.252 10.938 7.961 1.00 20.91 205 GLY A N 1
ATOM 1608 C CA . GLY A 1 205 ? 40.607 10.020 6.887 1.00 24.08 205 GLY A CA 1
ATOM 1609 C C . GLY A 1 205 ? 39.602 9.740 5.783 1.00 27.57 205 GLY A C 1
ATOM 1610 O O . GLY A 1 205 ? 39.872 8.908 4.925 1.00 28.89 205 GLY A O 1
ATOM 1611 N N . GLN A 1 206 ? 38.464 10.423 5.781 1.00 28.34 206 GLN A N 1
ATOM 1612 C CA . GLN A 1 206 ? 37.453 10.194 4.752 1.00 29.11 206 GLN A CA 1
ATOM 1613 C C . GLN A 1 206 ? 37.057 11.466 4.027 1.00 28.08 206 GLN A C 1
ATOM 1614 O O . GLN A 1 206 ? 37.392 12.571 4.450 1.00 27.34 2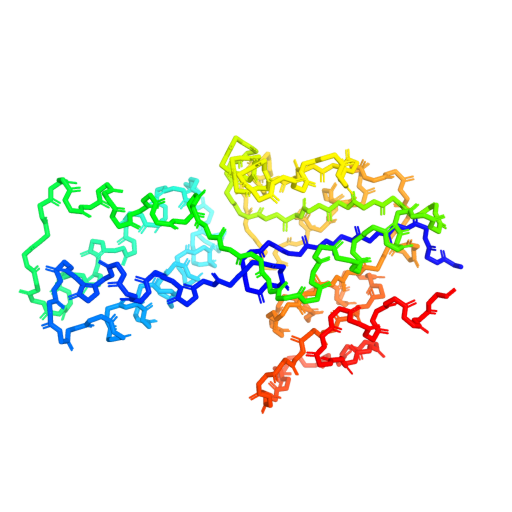06 GLN A O 1
ATOM 1620 N N . THR A 1 207 ? 36.365 11.282 2.906 1.00 26.58 207 THR A N 1
ATOM 1621 C CA . THR A 1 207 ? 35.836 12.362 2.083 1.00 24.50 207 THR A CA 1
ATOM 1622 C C . THR A 1 207 ? 34.533 11.800 1.534 1.00 24.52 207 THR A C 1
ATOM 1623 O O . THR A 1 207 ? 34.467 10.625 1.179 1.00 25.79 207 THR A O 1
ATOM 1627 N N . PRO A 1 208 ? 33.463 12.608 1.500 1.00 23.62 208 PRO A N 1
ATOM 1628 C CA . PRO A 1 208 ? 32.180 12.119 0.975 1.00 21.15 208 PRO A CA 1
ATOM 1629 C C . PRO A 1 208 ? 32.230 11.927 -0.532 1.00 20.85 208 PRO A C 1
ATOM 1630 O O . PRO A 1 208 ? 33.065 12.525 -1.216 1.00 24.17 208 PRO A O 1
ATOM 1634 N N . ASP A 1 209 ? 31.335 11.098 -1.057 1.00 22.27 209 ASP A N 1
ATOM 1635 C CA . ASP A 1 209 ? 31.279 10.855 -2.491 1.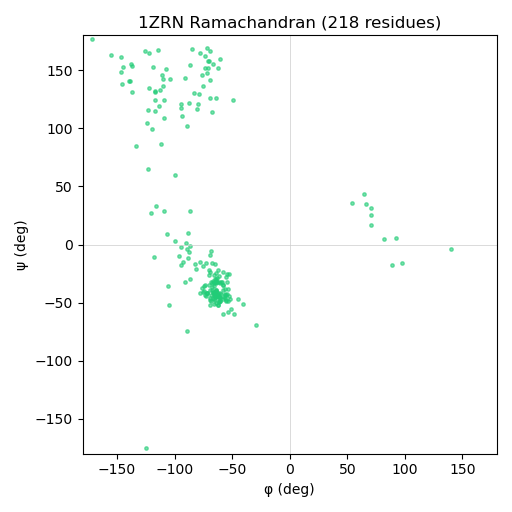00 19.11 209 ASP A CA 1
ATOM 1636 C C . ASP A 1 209 ? 30.767 12.087 -3.224 1.00 18.28 209 ASP A C 1
ATOM 1637 O O . ASP A 1 209 ? 31.209 12.393 -4.335 1.00 20.85 209 ASP A O 1
ATOM 1642 N N . TRP A 1 210 ? 29.843 12.794 -2.579 1.00 19.18 210 TRP A N 1
ATOM 1643 C CA . TRP A 1 210 ? 29.261 14.015 -3.120 1.00 20.52 210 TRP A CA 1
ATOM 1644 C C . TRP A 1 210 ? 29.119 15.040 -1.998 1.00 17.72 210 TRP A C 1
ATOM 1645 O O . TRP A 1 210 ? 28.814 14.686 -0.861 1.00 20.44 210 TRP A O 1
ATOM 1656 N N . GLU A 1 211 ? 29.399 16.298 -2.313 1.00 21.15 211 GLU A N 1
ATOM 1657 C CA . GLU A 1 211 ? 29.235 17.399 -1.374 1.00 22.13 2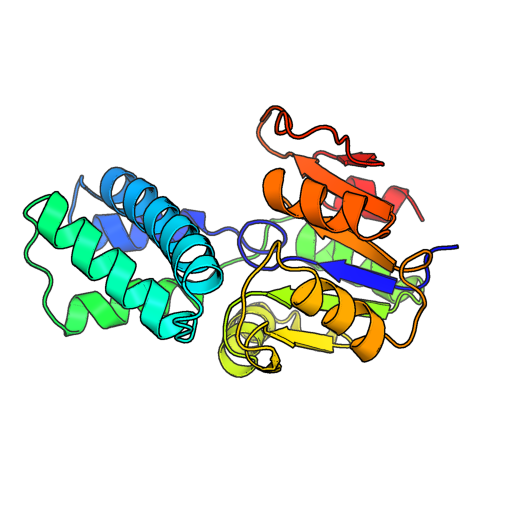11 GLU A CA 1
ATOM 1658 C C . GLU A 1 211 ? 28.295 18.347 -2.106 1.00 20.37 211 GLU A C 1
ATOM 1659 O O . GLU A 1 211 ? 28.625 18.843 -3.182 1.00 24.33 211 GLU A O 1
ATOM 1665 N N . VAL A 1 212 ? 27.105 18.542 -1.562 1.00 20.80 212 VAL A N 1
ATOM 1666 C CA . VAL A 1 212 ? 26.119 19.401 -2.202 1.00 21.90 212 VAL A CA 1
ATOM 1667 C C . VAL A 1 212 ? 25.717 20.505 -1.250 1.00 23.54 212 VAL A C 1
ATOM 1668 O O . VAL A 1 212 ? 25.961 20.400 -0.051 1.00 24.17 212 VAL A O 1
ATOM 1672 N N . THR A 1 213 ? 25.068 21.541 -1.772 1.00 24.10 213 THR A N 1
ATOM 1673 C CA . THR A 1 213 ? 24.635 22.663 -0.948 1.00 21.43 213 THR A CA 1
ATOM 1674 C C . THR A 1 213 ? 23.187 22.554 -0.482 1.00 20.97 213 THR A C 1
ATOM 1675 O O . THR A 1 213 ? 22.746 23.342 0.357 1.00 20.59 213 THR A O 1
ATOM 1679 N N . SER A 1 214 ? 22.444 21.594 -1.028 1.00 20.06 214 SER A N 1
ATOM 1680 C CA . SER A 1 214 ? 21.042 21.399 -0.645 1.00 18.68 214 SER A CA 1
ATOM 1681 C C . SER A 1 214 ? 20.499 20.121 -1.272 1.00 17.90 214 SER A C 1
ATOM 1682 O O . SER A 1 214 ? 21.185 19.475 -2.066 1.00 20.20 214 SER A O 1
ATOM 1685 N N . LEU A 1 215 ? 19.251 19.787 -0.948 1.00 22.73 215 LEU A N 1
ATOM 1686 C CA . LEU A 1 215 ? 18.611 18.597 -1.505 1.00 24.26 215 LEU A CA 1
ATOM 1687 C C . LEU A 1 215 ? 18.347 18.723 -3.002 1.00 22.60 215 LEU A C 1
ATOM 1688 O O . LEU A 1 215 ? 18.098 17.727 -3.674 1.00 26.09 215 LEU A O 1
ATOM 1693 N N . ARG A 1 216 ? 18.401 19.945 -3.523 1.00 23.88 216 ARG A N 1
ATOM 1694 C CA . ARG A 1 216 ? 18.167 20.163 -4.946 1.00 22.31 216 ARG A CA 1
ATOM 1695 C C . ARG A 1 216 ? 19.206 19.401 -5.755 1.00 23.90 216 ARG A C 1
ATOM 1696 O O . ARG A 1 216 ? 18.881 18.764 -6.756 1.00 23.85 216 ARG A O 1
ATOM 1704 N N . ALA A 1 217 ? 20.454 19.438 -5.298 1.00 21.10 217 ALA A N 1
ATOM 1705 C CA . ALA A 1 217 ? 21.525 18.751 -6.005 1.00 21.06 217 ALA A CA 1
ATOM 1706 C C . ALA A 1 217 ? 21.388 17.230 -5.918 1.00 23.42 217 ALA A C 1
ATOM 1707 O O . ALA A 1 217 ? 21.898 16.508 -6.775 1.00 26.19 217 ALA A O 1
ATOM 1709 N N . VAL A 1 218 ? 20.692 16.751 -4.890 1.00 24.94 218 VAL A N 1
ATOM 1710 C CA . VAL A 1 218 ? 20.463 15.319 -4.716 1.00 26.34 218 VAL A CA 1
ATOM 1711 C C . VAL A 1 218 ? 19.508 14.844 -5.811 1.00 27.94 218 VAL A C 1
ATOM 1712 O O . VAL A 1 218 ? 19.759 13.838 -6.476 1.00 26.97 218 VAL A O 1
ATOM 1716 N N . VAL A 1 219 ? 18.418 15.584 -5.993 1.00 27.25 219 VAL A N 1
ATOM 1717 C CA . VAL A 1 219 ? 17.426 15.267 -7.012 1.00 26.05 219 VAL A CA 1
ATOM 1718 C C . VAL A 1 219 ? 18.087 15.180 -8.380 1.00 27.32 219 VAL A C 1
ATOM 1719 O O . VAL A 1 219 ? 17.837 14.253 -9.139 1.00 28.47 219 VAL A O 1
ATOM 1723 N N . GLU A 1 220 ? 18.969 16.128 -8.664 1.00 30.32 220 GLU A N 1
ATOM 1724 C CA . GLU A 1 220 ? 19.673 16.172 -9.940 1.00 33.74 220 GLU A CA 1
ATOM 1725 C C . GLU A 1 220 ? 20.678 15.038 -10.139 1.00 38.95 220 GLU A C 1
ATOM 1726 O O . GLU A 1 220 ? 21.293 14.942 -11.198 1.00 43.95 220 GLU A O 1
ATOM 1728 N N . LEU A 1 221 ? 20.894 14.220 -9.112 1.00 43.88 221 LEU A N 1
ATOM 1729 C CA . LEU A 1 221 ? 21.828 13.100 -9.223 1.00 45.52 221 LEU A CA 1
ATOM 1730 C C . LEU A 1 221 ? 21.148 11.918 -9.897 1.00 44.50 221 LEU A C 1
ATOM 1731 O O . LEU A 1 221 ? 21.813 11.034 -10.436 1.00 46.21 221 LEU A O 1
ATOM 1736 N N . PHE A 1 222 ? 19.823 11.917 -9.860 1.00 45.72 222 PHE A N 1
ATOM 1737 C CA . PHE A 1 222 ? 19.034 10.842 -10.436 1.00 50.75 222 PHE A CA 1
ATOM 1738 C C . PHE A 1 222 ? 18.392 11.235 -11.766 1.00 55.31 222 PHE A C 1
ATOM 1739 O O . PHE A 1 222 ? 17.772 10.352 -12.396 1.00 62.02 222 PHE A O 1
#